Protein AF-A0A846CGI7-F1 (afdb_monomer_lite)

Structure (mmCIF, N/CA/C/O backbone):
data_AF-A0A846CGI7-F1
#
_entry.id   AF-A0A846CGI7-F1
#
loop_
_atom_site.group_PDB
_atom_site.id
_atom_site.type_symbol
_atom_site.label_atom_id
_atom_site.label_alt_id
_atom_site.label_comp_id
_atom_site.label_asym_id
_atom_site.label_entity_id
_atom_site.label_seq_id
_atom_site.pdbx_PDB_ins_code
_atom_site.Cartn_x
_atom_site.Cartn_y
_atom_site.Cartn_z
_atom_site.occupancy
_atom_site.B_iso_or_equiv
_atom_site.auth_seq_id
_atom_site.auth_comp_id
_atom_site.auth_asym_id
_atom_site.auth_atom_id
_atom_site.pdbx_PDB_model_num
ATOM 1 N N . MET A 1 1 ? -23.932 1.776 20.266 1.00 47.91 1 MET A N 1
ATOM 2 C CA . MET A 1 1 ? -24.514 2.758 21.213 1.00 47.91 1 MET A CA 1
ATOM 3 C C . MET A 1 1 ? -25.137 3.902 20.416 1.00 47.91 1 MET A C 1
ATOM 5 O O . MET A 1 1 ? -24.804 4.042 19.246 1.00 47.91 1 MET A O 1
ATOM 9 N N . ARG A 1 2 ? -26.108 4.651 20.961 1.00 43.62 2 ARG A N 1
ATOM 10 C CA . ARG A 1 2 ? -26.683 5.813 20.252 1.00 43.62 2 ARG A CA 1
ATOM 11 C C . ARG A 1 2 ? -25.705 6.981 20.384 1.00 43.62 2 ARG A C 1
ATOM 13 O O . ARG A 1 2 ? -25.494 7.429 21.504 1.00 43.62 2 ARG A O 1
ATOM 20 N N . LYS A 1 3 ? -25.144 7.454 19.267 1.00 58.81 3 LYS A N 1
ATOM 21 C CA . LYS A 1 3 ? -24.377 8.706 19.230 1.00 58.81 3 LYS A CA 1
ATOM 22 C C . LYS A 1 3 ? -25.275 9.855 19.686 1.00 58.81 3 LYS A C 1
ATOM 24 O O . LYS A 1 3 ? -26.435 9.932 19.273 1.00 58.81 3 LYS A O 1
ATOM 29 N N . THR A 1 4 ? -24.753 10.724 20.542 1.00 65.06 4 THR A N 1
ATOM 30 C CA . THR A 1 4 ? -25.471 11.924 20.982 1.00 65.06 4 THR A CA 1
ATOM 31 C C . THR A 1 4 ? -25.253 13.012 19.938 1.00 65.06 4 THR A C 1
ATOM 33 O O . THR A 1 4 ? -24.119 13.398 19.680 1.00 65.06 4 THR A O 1
ATOM 36 N N . ILE A 1 5 ? -26.323 13.487 19.305 1.00 69.56 5 ILE A N 1
ATOM 37 C CA . ILE A 1 5 ? -26.241 14.494 18.242 1.00 69.56 5 ILE A CA 1
ATOM 38 C C . ILE A 1 5 ? -26.866 15.793 18.752 1.00 69.56 5 ILE A C 1
ATOM 40 O O . ILE A 1 5 ? -28.020 15.812 19.180 1.00 69.56 5 ILE A O 1
ATOM 44 N N . PHE A 1 6 ? -26.093 16.870 18.696 1.00 71.06 6 PHE A N 1
ATOM 45 C CA . PHE A 1 6 ? -26.473 18.230 19.051 1.00 71.06 6 PHE A CA 1
ATOM 46 C C . PHE A 1 6 ? -26.525 19.090 17.782 1.00 71.06 6 PHE A C 1
ATOM 48 O O . PHE A 1 6 ? -25.645 19.911 17.541 1.00 71.06 6 PHE A O 1
ATOM 55 N N . GLU A 1 7 ? -27.562 18.895 16.968 1.00 75.62 7 GLU A N 1
ATOM 56 C CA . GLU A 1 7 ? -27.827 19.719 15.782 1.00 75.62 7 GLU A CA 1
ATOM 57 C C . GLU A 1 7 ? -28.455 21.062 16.184 1.00 75.62 7 GLU A C 1
ATOM 59 O O . GLU A 1 7 ? -29.535 21.099 16.778 1.00 75.62 7 GLU A O 1
ATOM 64 N N . ASN A 1 8 ? -27.789 22.174 15.860 1.00 76.69 8 ASN A N 1
ATOM 65 C CA . ASN A 1 8 ? -28.224 23.552 16.142 1.00 76.69 8 ASN A CA 1
ATOM 66 C C . ASN A 1 8 ? -28.584 23.812 17.620 1.00 76.69 8 ASN A C 1
ATOM 68 O O . ASN A 1 8 ? -29.392 24.689 17.941 1.00 76.69 8 ASN A O 1
ATOM 72 N N . ALA A 1 9 ? -28.004 23.036 18.538 1.00 78.81 9 ALA A N 1
ATOM 73 C CA . ALA A 1 9 ? -28.293 23.141 19.960 1.00 78.81 9 ALA A CA 1
ATOM 74 C C . ALA A 1 9 ? -27.646 24.396 20.565 1.00 78.81 9 ALA A C 1
ATOM 76 O O . ALA A 1 9 ? -26.484 24.705 20.308 1.00 78.81 9 ALA A O 1
ATOM 77 N N . ASN A 1 10 ? -28.377 25.105 21.426 1.00 84.25 10 ASN A N 1
ATOM 78 C CA . ASN A 1 10 ? -27.810 26.196 22.212 1.00 84.25 10 ASN A CA 1
ATOM 79 C C . ASN A 1 10 ? -27.316 25.665 23.562 1.00 84.25 10 ASN A C 1
ATOM 81 O O . ASN A 1 10 ? -28.121 25.407 24.456 1.00 84.25 10 ASN A O 1
ATOM 85 N N . LEU A 1 11 ? -26.000 25.525 23.704 1.00 83.69 11 LEU A N 1
ATOM 86 C CA . LEU A 1 11 ? -25.331 25.020 24.904 1.00 83.69 11 LEU A CA 1
ATOM 87 C C . LEU A 1 11 ? -24.772 26.148 25.780 1.00 83.69 11 LEU A C 1
ATOM 89 O O . LEU A 1 11 ? -23.965 25.897 26.664 1.00 83.69 11 LEU A O 1
ATOM 93 N N . THR A 1 12 ? -25.215 27.390 25.579 1.00 84.94 12 THR A N 1
ATOM 94 C CA . THR A 1 12 ? -24.729 28.543 26.348 1.00 84.94 12 THR A CA 1
ATOM 95 C C . THR A 1 12 ? -24.870 28.317 27.863 1.00 84.94 12 THR A C 1
ATOM 97 O O . THR A 1 12 ? -25.976 28.081 28.352 1.00 84.94 12 THR A O 1
ATOM 100 N N . ASN A 1 13 ? -23.770 28.439 28.616 1.00 85.88 13 ASN A N 1
ATOM 101 C CA . ASN A 1 13 ? -23.656 28.129 30.055 1.00 85.88 13 ASN A CA 1
ATOM 102 C C . ASN A 1 13 ? -23.915 26.661 30.450 1.00 85.88 13 ASN A C 1
ATOM 104 O O . ASN A 1 13 ? -24.134 26.379 31.632 1.00 85.88 13 ASN A O 1
ATOM 108 N N . ALA A 1 14 ? -23.924 25.721 29.503 1.00 84.00 14 ALA A N 1
ATOM 109 C CA . ALA A 1 14 ? -24.075 24.309 29.830 1.00 84.00 14 ALA A CA 1
ATOM 110 C C . ALA A 1 14 ? -22.809 23.764 30.510 1.00 84.00 14 ALA A C 1
ATOM 112 O O . ALA A 1 14 ? -21.696 24.243 30.285 1.00 84.00 14 ALA A O 1
ATOM 113 N N . ASN A 1 15 ? -22.993 22.736 31.340 1.00 84.06 15 ASN A N 1
ATOM 114 C CA . ASN A 1 15 ? -21.900 21.969 31.918 1.00 84.06 15 ASN A CA 1
ATOM 115 C C . ASN A 1 15 ? -21.932 20.536 31.376 1.00 84.06 15 ASN A C 1
ATOM 117 O O . ASN A 1 15 ? -22.867 19.787 31.656 1.00 84.06 15 ASN A O 1
ATOM 121 N N . LEU A 1 16 ? -20.912 20.179 30.601 1.00 77.94 16 LEU A N 1
ATOM 122 C CA . LEU A 1 16 ? -20.743 18.885 29.948 1.00 77.94 16 LEU A CA 1
ATOM 123 C C . LEU A 1 16 ? -19.685 18.011 30.639 1.00 77.94 16 LEU A C 1
ATOM 125 O O . LEU A 1 16 ? -19.270 17.017 30.056 1.00 77.94 16 LEU A O 1
ATOM 129 N N . THR A 1 17 ? -19.253 18.330 31.867 1.00 76.94 17 THR A N 1
ATOM 130 C CA . THR A 1 17 ? -18.216 17.546 32.574 1.00 76.94 17 THR A CA 1
ATOM 131 C C . THR A 1 17 ? -18.569 16.078 32.776 1.00 76.94 17 THR A C 1
ATOM 133 O O . THR A 1 17 ? -17.672 15.245 32.823 1.00 76.94 17 THR A O 1
ATOM 136 N N . ASP A 1 18 ? -19.862 15.768 32.878 1.00 72.06 18 ASP A N 1
ATOM 137 C CA . ASP A 1 18 ? -20.370 14.400 33.035 1.00 72.06 18 ASP A CA 1
ATOM 138 C C . ASP A 1 18 ? -20.971 13.849 31.729 1.00 72.06 18 ASP A C 1
ATOM 140 O O . ASP A 1 18 ? -21.553 12.762 31.707 1.00 72.06 18 ASP A O 1
ATOM 144 N N . ALA A 1 19 ? -20.878 14.606 30.631 1.00 68.31 19 ALA A N 1
ATOM 145 C CA . ALA A 1 19 ? -21.354 14.159 29.334 1.00 68.31 19 ALA A CA 1
ATOM 146 C C . ALA A 1 19 ? -20.310 13.237 28.697 1.00 68.31 19 ALA A C 1
ATOM 148 O O . ALA A 1 19 ? -19.146 13.606 28.552 1.00 68.31 19 ALA A O 1
ATOM 149 N N . ASN A 1 20 ? -20.746 12.064 28.232 1.00 64.62 20 ASN A N 1
ATOM 150 C CA . ASN A 1 20 ? -19.950 11.272 27.302 1.00 64.62 20 ASN A CA 1
ATOM 151 C C . ASN A 1 20 ? -19.968 11.968 25.930 1.00 64.62 20 ASN A C 1
ATOM 153 O O . ASN A 1 20 ? -20.842 11.701 25.101 1.00 64.62 20 ASN A O 1
ATOM 157 N N . ALA A 1 21 ? -19.061 12.927 25.739 1.00 60.16 21 ALA A N 1
ATOM 158 C CA . ALA A 1 21 ? -18.953 13.688 24.499 1.00 60.16 21 ALA A CA 1
ATOM 159 C C . ALA A 1 21 ? -17.889 13.144 23.535 1.00 60.16 21 ALA A C 1
ATOM 161 O O . ALA A 1 21 ? -17.711 13.731 22.472 1.00 60.16 21 ALA A O 1
ATOM 162 N N . GLU A 1 22 ? -17.219 12.034 23.870 1.00 56.72 22 GLU A N 1
ATOM 163 C CA . GLU A 1 22 ? -16.203 11.408 23.007 1.00 56.72 22 GLU A CA 1
ATOM 164 C C . GLU A 1 22 ? -16.779 10.992 21.642 1.00 56.72 22 GLU A C 1
ATOM 166 O O . GLU A 1 22 ? -16.071 11.004 20.640 1.00 56.72 22 GLU A O 1
ATOM 171 N N . GLU A 1 23 ? -18.087 10.709 21.577 1.00 58.84 23 GLU A N 1
ATOM 172 C CA . GLU A 1 23 ? -18.812 10.392 20.336 1.00 58.84 23 GLU A CA 1
ATOM 173 C C . GLU A 1 23 ? -19.923 11.400 19.988 1.00 58.84 23 GLU A C 1
ATOM 175 O O . GLU A 1 23 ? -20.810 11.105 19.175 1.00 58.84 23 GLU A O 1
ATOM 180 N N . ALA A 1 24 ? -19.940 12.572 20.630 1.00 66.94 24 ALA A N 1
ATOM 181 C CA . ALA A 1 24 ? -20.986 13.556 20.387 1.00 66.94 24 ALA A CA 1
ATOM 182 C C . ALA A 1 24 ? -20.719 14.359 19.105 1.00 66.94 24 ALA A C 1
ATOM 184 O O . ALA A 1 24 ? -19.618 14.857 18.880 1.00 66.94 24 ALA A O 1
ATOM 185 N N . ILE A 1 25 ? -21.746 14.510 18.267 1.00 65.88 25 ILE A N 1
ATOM 186 C CA . ILE A 1 25 ? -21.688 15.331 17.049 1.00 65.88 25 ILE A CA 1
ATOM 187 C C . ILE A 1 25 ? -22.326 16.684 17.358 1.00 65.88 25 ILE A C 1
ATOM 189 O O . ILE A 1 25 ? -23.483 16.730 17.769 1.00 65.88 25 ILE A O 1
ATOM 193 N N . PHE A 1 26 ? -21.595 17.777 17.141 1.00 71.75 26 PHE A N 1
ATOM 194 C CA . PHE A 1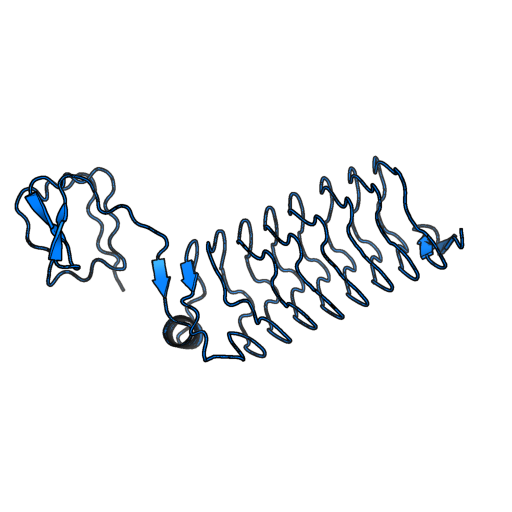 26 ? -22.029 19.142 17.463 1.00 71.75 26 PHE A CA 1
ATOM 195 C C . PHE A 1 26 ? -22.182 20.014 16.207 1.00 71.75 26 PHE A C 1
ATOM 197 O O . PHE A 1 26 ? -21.492 21.021 16.047 1.00 71.75 26 PHE A O 1
ATOM 204 N N . ASP A 1 27 ? -23.073 19.621 15.297 1.00 67.94 27 ASP A N 1
ATOM 205 C CA . ASP A 1 27 ? -23.316 20.368 14.058 1.00 67.94 27 ASP A CA 1
ATOM 206 C C . ASP A 1 27 ? -24.120 21.654 14.326 1.00 67.94 27 ASP A C 1
ATOM 208 O O . ASP A 1 27 ? -25.245 21.611 14.823 1.00 67.94 27 ASP A O 1
ATOM 212 N N . GLY A 1 28 ? -23.539 22.822 14.043 1.00 63.88 28 GLY A N 1
ATOM 213 C CA . GLY A 1 28 ? -24.194 24.125 14.233 1.00 63.88 28 GLY A CA 1
ATOM 214 C C . GLY A 1 28 ? -24.497 24.520 15.689 1.00 63.88 28 GLY A C 1
ATOM 215 O O . GLY A 1 28 ? -25.237 25.477 15.918 1.00 63.88 28 GLY A O 1
ATOM 216 N N . ALA A 1 29 ? -23.966 23.804 16.685 1.00 78.50 29 ALA A N 1
ATOM 217 C CA . ALA A 1 29 ? -24.212 24.101 18.097 1.00 78.50 29 ALA A CA 1
ATOM 218 C C . ALA A 1 29 ? -23.477 25.372 18.584 1.00 78.50 29 ALA A C 1
ATOM 220 O O . ALA A 1 29 ? -22.389 25.710 18.116 1.00 78.50 29 ALA A O 1
ATOM 221 N N . ILE A 1 30 ? -24.072 26.080 19.552 1.00 78.69 30 ILE A N 1
ATOM 222 C CA . ILE A 1 30 ? -23.560 27.339 20.130 1.00 78.69 30 ILE A CA 1
ATOM 223 C C . ILE A 1 30 ? -22.986 27.074 21.525 1.00 78.69 30 ILE A C 1
ATOM 225 O O . ILE A 1 30 ? -23.691 26.534 22.373 1.00 78.69 30 ILE A O 1
ATOM 229 N N . PHE A 1 31 ? -21.754 27.526 21.787 1.00 73.81 31 PHE A N 1
ATOM 230 C CA . PHE A 1 31 ? -20.970 27.130 22.968 1.00 73.81 31 PHE A CA 1
ATOM 231 C C . PHE A 1 31 ? -20.646 28.247 23.965 1.00 73.81 31 PHE A C 1
ATOM 233 O O . PHE A 1 31 ? -19.796 28.048 24.820 1.00 73.81 31 PHE A O 1
ATOM 240 N N . ASN A 1 32 ? -21.301 29.405 23.935 1.00 79.75 32 ASN A N 1
ATOM 241 C CA . ASN A 1 32 ? -20.913 30.537 24.791 1.00 79.75 32 ASN A CA 1
ATOM 242 C C . ASN A 1 32 ? -20.844 30.172 26.291 1.00 79.75 32 ASN A C 1
ATOM 244 O O . ASN A 1 32 ? -21.857 29.821 26.896 1.00 79.75 32 ASN A O 1
ATOM 248 N N . ASN A 1 33 ? -19.664 30.298 26.905 1.00 81.38 33 ASN A N 1
ATOM 249 C CA . ASN A 1 33 ? -19.417 29.988 28.316 1.00 81.38 33 ASN A CA 1
ATOM 250 C C . ASN A 1 33 ? -19.797 28.543 28.721 1.00 81.38 33 ASN A C 1
ATOM 252 O O . ASN A 1 33 ? -20.327 28.315 29.808 1.00 81.38 33 ASN A O 1
ATOM 256 N N . THR A 1 34 ? -19.569 27.570 27.834 1.00 83.50 34 THR A N 1
ATOM 257 C CA . THR A 1 34 ? -19.866 26.146 28.084 1.00 83.50 34 THR A CA 1
ATOM 258 C C . THR A 1 34 ? -18.673 25.459 28.733 1.00 83.50 34 THR A C 1
ATOM 260 O O . THR A 1 34 ? -17.559 25.579 28.227 1.00 83.50 34 THR A O 1
ATOM 263 N N . ILE A 1 35 ? -18.895 24.698 29.806 1.00 79.00 35 ILE A N 1
ATOM 264 C CA . ILE A 1 35 ? -17.865 23.835 30.399 1.00 79.00 35 ILE A CA 1
ATOM 265 C C . ILE A 1 35 ? -17.862 22.509 29.635 1.00 79.00 35 ILE A C 1
ATOM 267 O O . ILE A 1 35 ? -18.867 21.801 29.626 1.00 79.00 35 ILE A O 1
ATOM 271 N N . LEU A 1 36 ? -16.753 22.188 28.978 1.00 74.94 36 LEU A N 1
ATOM 272 C CA . LEU A 1 36 ? -16.562 20.972 28.187 1.00 74.94 36 LEU A CA 1
ATOM 273 C C . LEU A 1 36 ? -16.188 19.762 29.078 1.00 74.94 36 LEU A C 1
ATOM 275 O O . LEU A 1 36 ? -15.862 19.950 30.254 1.00 74.94 36 LEU A O 1
ATOM 279 N N . PRO A 1 37 ? -16.223 18.514 28.561 1.00 73.31 37 PRO A N 1
ATOM 280 C CA . PRO A 1 37 ? -15.857 17.317 29.336 1.00 73.31 37 PRO A CA 1
ATOM 281 C C . PRO A 1 37 ? -14.438 17.350 29.916 1.00 73.31 37 PRO A C 1
ATOM 283 O O . PRO A 1 37 ? -14.202 16.870 31.022 1.00 73.31 37 PRO A O 1
ATOM 286 N N . ASP A 1 38 ? -13.505 17.995 29.214 1.00 66.69 38 ASP A N 1
ATOM 287 C CA . ASP A 1 38 ? -12.130 18.237 29.671 1.00 66.69 38 ASP A CA 1
ATOM 288 C C . ASP A 1 38 ? -12.016 19.376 30.711 1.00 66.69 38 ASP A C 1
ATOM 290 O O . ASP A 1 38 ? -10.916 19.734 31.132 1.00 66.69 38 ASP A O 1
ATOM 294 N N . ARG A 1 39 ? -13.156 19.932 31.153 1.00 71.81 39 ARG A N 1
ATOM 295 C CA . ARG A 1 39 ? -13.310 21.056 32.094 1.00 71.81 39 ARG A CA 1
ATOM 296 C C . ARG A 1 39 ? -12.838 22.409 31.564 1.00 71.81 39 ARG A C 1
ATOM 298 O O . ARG A 1 39 ? -12.808 23.375 32.332 1.00 71.81 39 ARG A O 1
ATOM 305 N N . SER A 1 40 ? -12.498 22.514 30.282 1.00 69.94 40 SER A N 1
ATOM 306 C CA . SER A 1 40 ? -12.225 23.804 29.653 1.00 69.94 40 SER A CA 1
ATOM 307 C C . SER A 1 40 ? -13.522 24.595 29.441 1.00 69.94 40 SER A C 1
ATOM 309 O O . SER A 1 40 ? -14.608 24.026 29.327 1.00 69.94 40 SER A O 1
ATOM 311 N N . ILE A 1 41 ? -13.423 25.928 29.422 1.00 71.94 41 ILE A N 1
ATOM 312 C CA . ILE A 1 41 ? -14.547 26.804 29.067 1.00 71.94 41 ILE A CA 1
ATOM 313 C C . ILE A 1 41 ? -14.396 27.173 27.593 1.00 71.94 41 ILE A C 1
ATOM 315 O O . ILE A 1 41 ? -13.487 27.923 27.229 1.00 71.94 41 ILE A O 1
ATOM 319 N N . GLY A 1 42 ? -15.279 26.645 26.750 1.00 63.41 42 GLY A N 1
ATOM 320 C CA . GLY A 1 42 ? -15.356 26.994 25.334 1.00 63.41 42 GLY A CA 1
ATOM 321 C C . GLY A 1 42 ? -16.269 28.201 25.108 1.00 63.41 42 GLY A C 1
ATOM 322 O O . GLY A 1 42 ? -17.284 28.340 25.781 1.00 63.41 42 GLY A O 1
ATOM 323 N N . ASN A 1 43 ? -15.913 29.075 24.161 1.00 60.31 43 ASN A N 1
ATOM 324 C CA . ASN A 1 43 ? -16.838 30.025 23.509 1.00 60.31 43 ASN A CA 1
ATOM 325 C C . ASN A 1 43 ? -17.043 29.688 22.020 1.00 60.31 43 ASN A C 1
ATOM 327 O O . ASN A 1 43 ? -17.788 30.359 21.313 1.00 60.31 43 ASN A O 1
ATOM 331 N N . GLU A 1 44 ? -16.380 28.636 21.555 1.00 55.53 44 GLU A N 1
ATOM 332 C CA . GLU A 1 44 ? -16.482 28.052 20.226 1.00 55.53 44 GLU A CA 1
ATOM 333 C C . GLU A 1 44 ? -16.753 26.556 20.419 1.00 55.53 44 GLU A C 1
ATOM 335 O O . GLU A 1 44 ? -16.508 26.024 21.509 1.00 55.53 44 GLU A O 1
ATOM 340 N N . ALA A 1 45 ? -17.269 25.880 19.388 1.00 51.94 45 ALA A N 1
ATOM 341 C CA . ALA A 1 45 ? -17.336 24.422 19.410 1.00 51.94 45 ALA A CA 1
ATOM 342 C C . ALA A 1 45 ? -15.954 23.859 19.770 1.00 51.94 45 ALA A C 1
ATOM 344 O O . ALA A 1 45 ? -14.960 24.415 19.285 1.00 51.94 45 ALA A O 1
ATOM 345 N N . PRO A 1 46 ? -15.856 22.805 20.613 1.00 53.53 46 PRO A N 1
ATOM 346 C CA . PRO A 1 46 ? -14.588 22.125 20.801 1.00 53.53 46 PRO A CA 1
ATOM 347 C C . PRO A 1 46 ? -14.018 21.873 19.413 1.00 53.53 46 PRO A C 1
ATOM 349 O O . PRO A 1 46 ? -14.701 21.302 18.561 1.00 53.53 46 PRO A O 1
ATOM 352 N N . LYS A 1 47 ? -12.799 22.362 19.151 1.00 46.50 47 LYS A N 1
ATOM 353 C CA . LYS A 1 47 ? -12.068 21.922 17.969 1.00 46.50 47 LYS A CA 1
ATOM 354 C C . LYS A 1 47 ? -11.918 20.428 18.178 1.00 46.50 47 LYS A C 1
ATOM 356 O O . LYS A 1 47 ? -11.096 20.021 18.994 1.00 46.50 47 LYS A O 1
ATOM 361 N N . CYS A 1 48 ? -12.766 19.636 17.531 1.00 45.88 48 CYS A N 1
ATOM 362 C CA . CYS A 1 48 ? -12.574 18.206 17.427 1.00 45.88 48 CYS A CA 1
ATOM 363 C C . CYS A 1 48 ? -11.254 18.043 16.677 1.00 45.88 48 CYS A C 1
ATOM 365 O O . CYS A 1 48 ? -11.224 18.015 15.451 1.00 45.88 48 CYS A O 1
ATOM 367 N N . GLY A 1 49 ? -10.148 18.042 17.422 1.00 49.09 49 GLY A N 1
ATOM 368 C CA . GLY A 1 49 ? -8.938 17.383 16.976 1.00 49.09 49 GLY A CA 1
ATOM 369 C C . GLY A 1 49 ? -9.268 15.918 16.687 1.00 49.09 49 GLY A C 1
ATOM 370 O O . GLY A 1 49 ? -10.362 15.453 17.038 1.00 49.09 49 GLY A O 1
ATOM 371 N N . PRO A 1 50 ? -8.351 15.188 16.048 1.00 55.97 50 PRO A N 1
ATOM 372 C CA . PRO A 1 50 ? -8.581 13.785 15.741 1.00 55.97 50 PRO A CA 1
ATOM 373 C C . PRO A 1 50 ? -9.037 13.032 16.990 1.00 55.97 50 PRO A C 1
ATOM 375 O O . PRO A 1 50 ? -8.577 13.317 18.103 1.00 55.97 50 PRO A O 1
ATOM 378 N N . VAL A 1 51 ? -9.947 12.073 16.811 1.00 73.50 51 VAL A N 1
ATOM 379 C CA . VAL A 1 51 ? -10.395 11.213 17.910 1.00 73.50 51 VAL A CA 1
ATOM 380 C C . VAL A 1 51 ? -9.180 10.420 18.381 1.00 73.50 51 VAL A C 1
ATOM 382 O O . VAL A 1 51 ? -8.690 9.539 17.674 1.00 73.50 51 VAL A O 1
ATOM 385 N N . ARG A 1 52 ? -8.660 10.775 19.557 1.00 83.19 52 ARG A N 1
ATOM 386 C CA . ARG A 1 52 ? -7.509 10.103 20.157 1.00 83.19 52 ARG A CA 1
ATOM 387 C C . ARG A 1 52 ? -7.967 8.809 20.807 1.00 83.19 52 ARG A C 1
ATOM 389 O O . ARG A 1 52 ? -8.839 8.841 21.670 1.00 83.19 52 ARG A O 1
ATOM 396 N N . ILE A 1 53 ? -7.375 7.692 20.405 1.00 84.94 53 ILE A N 1
ATOM 397 C CA . ILE A 1 53 ? -7.615 6.378 21.010 1.00 84.94 53 ILE A CA 1
ATOM 398 C C . ILE A 1 53 ? -6.279 5.713 21.301 1.00 84.94 53 ILE A C 1
ATOM 400 O O . ILE A 1 53 ? -5.335 5.863 20.530 1.00 84.94 53 ILE A O 1
ATOM 404 N N . THR A 1 54 ? -6.182 4.968 22.398 1.00 88.19 54 THR A N 1
ATOM 405 C CA . THR A 1 54 ? -4.990 4.150 22.638 1.00 88.19 54 THR A CA 1
ATOM 406 C C . THR A 1 54 ? -5.018 2.913 21.748 1.00 88.19 54 THR A C 1
ATOM 408 O O . THR A 1 54 ? -6.074 2.490 21.259 1.00 88.19 54 THR A O 1
ATOM 411 N N . LYS A 1 55 ? -3.855 2.287 21.576 1.00 89.56 55 LYS A N 1
ATOM 412 C CA . LYS A 1 55 ? -3.737 0.963 20.963 1.00 89.56 55 LYS A CA 1
ATOM 413 C C . LYS A 1 55 ? -4.686 -0.051 21.610 1.00 89.56 55 LYS A C 1
ATOM 415 O O . LYS A 1 55 ? -5.394 -0.761 20.899 1.00 89.56 55 LYS A O 1
ATOM 420 N N . GLU A 1 56 ? -4.731 -0.120 22.940 1.00 89.88 56 GLU A N 1
ATOM 421 C CA . GLU A 1 56 ? -5.566 -1.080 23.678 1.00 89.88 56 GLU A CA 1
ATOM 422 C C . GLU A 1 56 ? -7.046 -0.864 23.378 1.00 89.88 56 GLU A C 1
ATOM 424 O O . GLU A 1 56 ? -7.784 -1.831 23.192 1.00 89.88 56 GLU A O 1
ATOM 429 N N . GLU A 1 57 ? -7.474 0.396 23.293 1.00 89.88 57 GLU A N 1
ATOM 430 C CA . GLU A 1 57 ? -8.859 0.734 22.994 1.00 89.88 57 GLU A CA 1
ATOM 431 C C . GLU A 1 57 ? -9.236 0.378 21.554 1.00 89.88 57 GLU A C 1
ATOM 433 O O . GLU A 1 57 ? -10.292 -0.220 21.327 1.00 89.88 57 GLU A O 1
ATOM 438 N N . LEU A 1 58 ? -8.356 0.662 20.585 1.00 92.19 58 LEU A N 1
ATOM 439 C CA . LEU A 1 58 ? -8.539 0.227 19.199 1.00 92.19 58 LEU A CA 1
ATOM 440 C C . LEU A 1 58 ? -8.688 -1.294 19.121 1.00 92.19 58 LEU A C 1
ATOM 442 O O . LEU A 1 58 ? -9.634 -1.793 18.513 1.00 92.19 58 LEU A O 1
ATOM 446 N N . LEU A 1 59 ? -7.782 -2.035 19.761 1.00 93.62 59 LEU A N 1
ATOM 447 C CA . LEU A 1 59 ? -7.779 -3.497 19.728 1.00 93.62 59 LEU A CA 1
ATOM 448 C C . LEU A 1 59 ? -9.007 -4.087 20.426 1.00 93.62 59 LEU A C 1
ATOM 450 O O . LEU A 1 59 ? -9.586 -5.053 19.926 1.00 93.62 59 LEU A O 1
ATOM 454 N N . ARG A 1 60 ? -9.447 -3.493 21.541 1.00 94.81 60 ARG A N 1
ATOM 455 C CA . ARG A 1 60 ? -10.666 -3.895 22.255 1.00 94.81 60 ARG A CA 1
ATOM 456 C C . ARG A 1 60 ? -11.906 -3.696 21.384 1.00 94.81 60 ARG A C 1
ATOM 458 O O . ARG A 1 60 ? -12.657 -4.648 21.179 1.00 94.81 60 ARG A O 1
ATOM 465 N N . ARG A 1 61 ? -12.098 -2.498 20.822 1.00 91.31 61 ARG A N 1
ATOM 466 C CA . ARG A 1 61 ? -13.224 -2.183 19.922 1.00 91.31 61 ARG A CA 1
ATOM 467 C C . ARG A 1 61 ? -13.200 -3.056 18.666 1.00 91.31 61 ARG A C 1
ATOM 469 O O . ARG A 1 61 ? -14.231 -3.589 18.255 1.00 91.31 61 ARG A O 1
ATOM 476 N N . TYR A 1 62 ? -12.016 -3.287 18.098 1.00 94.31 62 TYR A N 1
ATOM 477 C CA . TYR A 1 62 ? -11.842 -4.181 16.956 1.00 94.31 62 TYR A CA 1
ATOM 478 C C . TYR A 1 62 ? -12.231 -5.630 17.290 1.00 94.31 62 TYR A C 1
ATOM 480 O O . TYR A 1 62 ? -12.941 -6.280 16.512 1.00 94.31 62 TYR A O 1
ATOM 488 N N . ALA A 1 63 ? -11.833 -6.134 18.462 1.00 95.69 63 ALA A N 1
ATOM 489 C CA . ALA A 1 63 ? -12.224 -7.458 18.951 1.00 95.69 63 ALA A CA 1
ATOM 490 C C . ALA A 1 63 ? -13.740 -7.573 19.204 1.00 95.69 63 ALA A C 1
ATOM 492 O O . ALA A 1 63 ? -14.314 -8.646 19.018 1.00 95.69 63 ALA A O 1
ATOM 493 N N . GLU A 1 64 ? -14.401 -6.467 19.551 1.00 96.44 64 GLU A N 1
ATOM 494 C CA . GLU A 1 64 ? -15.863 -6.363 19.684 1.00 96.44 64 GLU A CA 1
ATOM 495 C C . GLU A 1 64 ? -16.601 -6.286 18.335 1.00 96.44 64 GLU A C 1
ATOM 497 O O . GLU A 1 64 ? -17.832 -6.292 18.292 1.00 96.44 64 GLU A O 1
ATOM 502 N N . GLY A 1 65 ? -15.864 -6.276 17.221 1.00 90.50 65 GLY A N 1
ATOM 503 C CA . GLY A 1 65 ? -16.411 -6.279 15.866 1.00 90.50 65 GLY A CA 1
ATOM 504 C C . GLY A 1 65 ? -16.511 -4.896 15.230 1.00 90.50 65 GLY A C 1
ATOM 505 O O . GLY A 1 65 ? -16.946 -4.792 14.083 1.00 90.50 65 GLY A O 1
ATOM 506 N N . GLU A 1 66 ? -16.087 -3.838 15.920 1.00 92.94 66 GLU A N 1
ATOM 507 C CA . GLU A 1 66 ? -15.986 -2.522 15.304 1.00 92.94 66 GLU A CA 1
ATOM 508 C C . GLU A 1 66 ? -14.879 -2.517 14.247 1.00 92.94 66 GLU A C 1
ATOM 510 O O . GLU A 1 66 ? -13.822 -3.130 14.399 1.00 92.94 66 GLU A O 1
ATOM 515 N N . ARG A 1 67 ? -15.141 -1.868 13.119 1.00 94.12 67 ARG A N 1
ATOM 516 C CA . ARG A 1 67 ? -14.167 -1.714 12.033 1.00 94.12 67 ARG A CA 1
ATOM 517 C C . ARG A 1 67 ? -13.976 -0.261 11.640 1.00 94.12 67 ARG A C 1
ATOM 519 O O . ARG A 1 67 ? -13.070 0.011 10.871 1.00 94.12 67 ARG A O 1
ATOM 526 N N . ASP A 1 68 ? -14.808 0.650 12.132 1.00 90.00 68 ASP A N 1
ATOM 527 C CA . ASP A 1 68 ? -14.884 2.020 11.641 1.00 90.00 68 ASP A CA 1
ATOM 528 C C . ASP A 1 68 ? -14.149 2.996 12.565 1.00 90.00 68 ASP A C 1
ATOM 530 O O . ASP A 1 68 ? -14.686 3.423 13.582 1.00 90.00 68 ASP A O 1
ATOM 534 N N . PHE A 1 69 ? -12.915 3.342 12.200 1.00 91.38 69 PHE A N 1
ATOM 535 C CA . PHE A 1 69 ? -12.019 4.234 12.941 1.00 91.38 69 PHE A CA 1
ATOM 536 C C . PHE A 1 69 ? -11.475 5.366 12.040 1.00 91.38 69 PHE A C 1
ATOM 538 O O . PHE A 1 69 ? -10.260 5.540 11.924 1.00 91.38 69 PHE A O 1
ATOM 545 N N . PRO A 1 70 ? -12.332 6.142 11.351 1.00 87.31 70 PRO A N 1
ATOM 546 C CA . PRO A 1 70 ? -11.865 7.202 10.469 1.00 87.31 70 PRO A CA 1
ATOM 547 C C . PRO A 1 70 ? -11.317 8.387 11.275 1.00 87.31 70 PRO A C 1
ATOM 549 O O . PRO A 1 70 ? -11.872 8.748 12.313 1.00 87.31 70 PRO A O 1
ATOM 552 N N . GLY A 1 71 ? -10.261 9.031 10.778 1.00 85.12 71 GLY A N 1
ATOM 553 C CA . GLY A 1 71 ? -9.733 10.267 11.370 1.00 85.12 71 GLY A CA 1
ATOM 554 C C . GLY A 1 71 ? -9.127 10.101 12.763 1.00 85.12 71 GLY A C 1
ATOM 555 O O . GLY A 1 71 ? -8.960 11.087 13.479 1.00 85.12 71 GLY A O 1
ATOM 556 N N . VAL A 1 72 ? -8.852 8.866 13.188 1.00 85.44 72 VAL A N 1
ATOM 557 C CA . VAL A 1 72 ? -8.297 8.619 14.519 1.00 85.44 72 VAL A CA 1
ATOM 558 C C . VAL A 1 72 ? -6.839 9.051 14.600 1.00 85.44 72 VAL A C 1
ATOM 560 O O . VAL A 1 72 ? -6.095 9.026 13.617 1.00 85.44 72 VAL A O 1
ATOM 563 N N . TYR A 1 73 ? -6.437 9.411 15.810 1.00 87.12 73 TYR A N 1
ATOM 564 C CA . TYR A 1 73 ? -5.047 9.538 16.215 1.00 87.12 73 TYR A CA 1
ATOM 565 C C . TYR A 1 73 ? -4.780 8.415 17.213 1.00 87.12 73 TYR A C 1
ATOM 567 O O . TYR A 1 73 ? -5.337 8.421 18.313 1.00 87.12 73 TYR A O 1
ATOM 575 N N . ILE A 1 74 ? -3.994 7.420 16.812 1.00 86.44 74 ILE A N 1
ATOM 576 C CA . ILE A 1 74 ? -3.683 6.282 17.677 1.00 86.44 74 ILE A CA 1
ATOM 577 C C . ILE A 1 74 ? -2.498 6.681 18.543 1.00 86.44 74 ILE A C 1
ATOM 579 O O . ILE A 1 74 ? -1.383 6.803 18.041 1.00 86.44 74 ILE A O 1
ATOM 583 N N . ASP A 1 75 ? -2.762 6.917 19.825 1.00 74.44 75 ASP A N 1
ATOM 584 C CA . ASP A 1 75 ? -1.738 7.332 20.776 1.00 74.44 75 ASP A CA 1
ATOM 585 C C . ASP A 1 75 ? -0.632 6.274 20.847 1.00 74.44 75 ASP A C 1
ATOM 587 O O . ASP A 1 75 ? -0.908 5.074 20.966 1.00 74.44 75 ASP A O 1
ATOM 591 N N . TYR A 1 76 ? 0.609 6.731 20.711 1.00 72.44 76 TYR A N 1
ATOM 592 C CA . TYR A 1 76 ? 1.794 5.888 20.715 1.00 72.44 76 TYR A CA 1
ATOM 593 C C . TYR A 1 76 ? 2.536 6.101 22.025 1.00 72.44 76 TYR A C 1
ATOM 595 O O . TYR A 1 76 ? 2.935 7.217 22.353 1.00 72.44 76 TYR A O 1
ATOM 603 N N . ASP A 1 77 ? 2.736 5.006 22.747 1.00 74.88 77 ASP A N 1
ATOM 604 C CA . ASP A 1 77 ? 3.639 4.977 23.884 1.00 74.88 77 ASP A CA 1
ATOM 605 C C . ASP A 1 77 ? 5.065 4.750 23.365 1.00 74.88 77 ASP A C 1
ATOM 607 O O . ASP A 1 77 ? 5.325 3.743 22.705 1.00 74.88 77 ASP A O 1
ATOM 611 N N . GLU A 1 78 ? 5.989 5.677 23.647 1.00 72.75 78 GLU A N 1
ATOM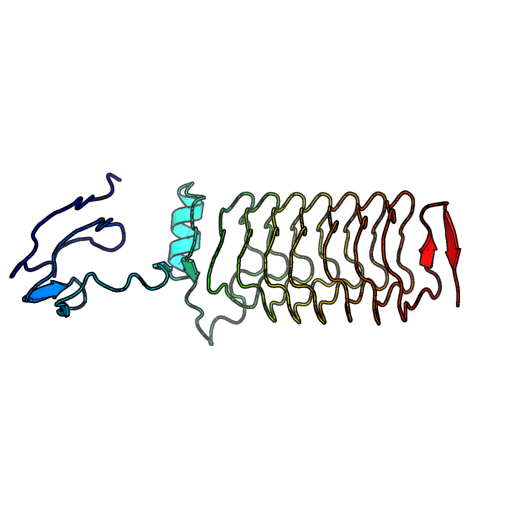 612 C CA . GLU A 1 78 ? 7.397 5.559 23.238 1.00 72.75 78 GLU A CA 1
ATOM 613 C C . GLU A 1 78 ? 8.063 4.280 23.762 1.00 72.75 78 GLU A C 1
ATOM 615 O O . GLU A 1 78 ? 9.001 3.787 23.126 1.00 72.75 78 GLU A O 1
ATOM 620 N N . ASP A 1 79 ? 7.542 3.716 24.855 1.00 79.12 79 ASP A N 1
ATOM 621 C CA . ASP A 1 79 ? 8.013 2.464 25.442 1.00 79.12 79 ASP A CA 1
ATOM 622 C C . ASP A 1 79 ? 7.407 1.208 24.766 1.00 79.12 79 ASP A C 1
ATOM 624 O O . ASP A 1 79 ? 7.940 0.103 24.927 1.00 79.12 79 ASP A O 1
ATOM 628 N N . ASP A 1 80 ? 6.337 1.338 23.966 1.00 79.00 80 ASP A N 1
ATOM 629 C CA . ASP A 1 80 ? 5.732 0.235 23.201 1.00 79.00 80 ASP A CA 1
ATOM 630 C C . ASP A 1 80 ? 6.427 0.040 21.849 1.00 79.00 80 ASP A C 1
ATOM 632 O O . ASP A 1 80 ? 5.927 0.386 20.775 1.00 79.00 80 ASP A O 1
ATOM 636 N N . ALA A 1 81 ? 7.589 -0.605 21.911 1.00 73.31 81 ALA A N 1
ATOM 637 C CA . ALA A 1 81 ? 8.424 -0.897 20.748 1.00 73.31 81 ALA A CA 1
ATOM 638 C C . ALA A 1 81 ? 7.751 -1.761 19.659 1.00 73.31 81 ALA A C 1
ATOM 640 O O . ALA A 1 81 ? 8.310 -1.897 18.573 1.00 73.31 81 ALA A O 1
ATOM 641 N N . LEU A 1 82 ? 6.601 -2.392 19.933 1.00 80.25 82 LEU A N 1
ATOM 642 C CA . LEU A 1 82 ? 5.913 -3.246 18.959 1.00 80.25 82 LEU A CA 1
ATOM 643 C C . LEU A 1 82 ? 4.750 -2.542 18.269 1.00 80.25 82 LEU A C 1
ATOM 645 O O . LEU A 1 82 ? 4.397 -2.934 17.155 1.00 80.25 82 LEU A O 1
ATOM 649 N N . GLY A 1 83 ? 4.155 -1.524 18.894 1.00 88.00 83 GLY A N 1
ATOM 650 C CA . GLY A 1 83 ? 3.019 -0.814 18.319 1.00 88.00 83 GLY A CA 1
ATOM 651 C C . GLY A 1 83 ? 1.919 -1.776 17.868 1.00 88.00 83 GLY A C 1
ATOM 652 O O . GLY A 1 83 ? 1.474 -2.638 18.628 1.00 88.00 83 GLY A O 1
ATOM 653 N N . LEU A 1 84 ? 1.507 -1.681 16.606 1.00 92.06 84 LEU A N 1
ATOM 654 C CA . LEU A 1 84 ? 0.491 -2.554 16.008 1.00 92.06 84 LEU A CA 1
ATOM 655 C C . LEU A 1 84 ? 1.077 -3.740 15.223 1.00 92.06 84 LEU A C 1
ATOM 657 O O . LEU A 1 84 ? 0.323 -4.463 14.573 1.00 92.06 84 LEU A O 1
ATOM 661 N N . SER A 1 85 ? 2.381 -3.994 15.338 1.00 95.06 85 SER A N 1
ATOM 662 C CA . SER A 1 85 ? 3.052 -5.083 14.626 1.00 95.06 85 SER A CA 1
ATOM 663 C C . SER A 1 85 ? 2.453 -6.452 14.960 1.00 95.06 85 SER A C 1
ATOM 665 O O . SER A 1 85 ? 2.209 -6.781 16.123 1.00 95.06 85 SER A O 1
ATOM 667 N N . GLY A 1 86 ? 2.230 -7.266 13.927 1.00 95.81 86 GLY A N 1
ATOM 668 C CA . GLY A 1 86 ? 1.719 -8.636 14.026 1.00 95.81 86 GLY A CA 1
ATOM 669 C C . GLY A 1 86 ? 0.227 -8.768 14.355 1.00 95.81 86 GLY A C 1
ATOM 670 O O . GLY A 1 86 ? -0.278 -9.890 14.443 1.00 95.81 86 GLY A O 1
ATOM 671 N N . TYR A 1 87 ? -0.505 -7.665 14.540 1.00 96.62 87 TYR A N 1
ATOM 672 C CA . TYR A 1 87 ? -1.946 -7.729 14.790 1.00 96.62 87 TYR A CA 1
ATOM 673 C C . TYR A 1 87 ? -2.736 -8.015 13.509 1.00 96.62 87 TYR A C 1
ATOM 675 O O . TYR A 1 87 ? -2.350 -7.630 12.407 1.00 96.62 87 TYR A O 1
ATOM 683 N N . ASN A 1 88 ? -3.894 -8.664 13.662 1.00 98.19 88 ASN A N 1
ATOM 684 C CA . ASN A 1 88 ? -4.880 -8.753 12.591 1.00 98.19 88 ASN A CA 1
ATOM 685 C C . ASN A 1 88 ? -5.864 -7.589 12.694 1.00 98.19 88 ASN A C 1
ATOM 687 O O . ASN A 1 88 ? -6.687 -7.549 13.606 1.00 98.19 88 ASN A O 1
ATOM 691 N N . LEU A 1 89 ? -5.770 -6.680 11.731 1.00 97.81 89 LEU A N 1
ATOM 692 C CA . LEU A 1 89 ? -6.639 -5.527 11.532 1.00 97.81 89 LEU A CA 1
ATOM 693 C C . LEU A 1 89 ? -7.279 -5.567 10.134 1.00 97.81 89 LEU A C 1
ATOM 695 O O . LEU A 1 89 ? -7.598 -4.534 9.546 1.00 97.81 89 LEU A O 1
ATOM 699 N N . SER A 1 90 ? -7.488 -6.765 9.583 1.00 98.69 90 SER A N 1
ATOM 700 C CA . SER A 1 90 ? -8.079 -6.941 8.256 1.00 98.69 90 SER A CA 1
ATOM 701 C C . SER A 1 90 ? -9.447 -6.255 8.166 1.00 98.69 90 SER A C 1
ATOM 703 O O . SER A 1 90 ? -10.269 -6.294 9.092 1.00 98.69 90 SER A O 1
ATOM 705 N N . GLY A 1 91 ? -9.682 -5.562 7.053 1.00 98.50 91 GLY A N 1
ATOM 706 C CA . GLY A 1 91 ? -10.907 -4.809 6.799 1.00 98.50 91 GLY A CA 1
ATOM 707 C C . GLY A 1 91 ? -11.144 -3.613 7.727 1.00 98.50 91 GLY A C 1
ATOM 708 O O . GLY A 1 91 ? -12.254 -3.080 7.724 1.00 98.50 91 GLY A O 1
ATOM 709 N N . ILE A 1 92 ? -10.164 -3.195 8.539 1.00 98.31 92 ILE A N 1
ATOM 710 C CA . ILE A 1 92 ? -10.301 -1.983 9.352 1.00 98.31 92 ILE A CA 1
ATOM 711 C C . ILE A 1 92 ? -10.430 -0.753 8.446 1.00 98.31 92 ILE A C 1
ATOM 713 O O . ILE A 1 92 ? -9.759 -0.636 7.422 1.00 98.31 92 ILE A O 1
ATOM 717 N N . ASN A 1 93 ? -11.282 0.187 8.826 1.00 96.75 93 ASN A N 1
ATOM 718 C CA . ASN A 1 93 ? -11.333 1.514 8.246 1.00 96.75 93 ASN A CA 1
ATOM 719 C C . ASN A 1 93 ? -10.552 2.479 9.137 1.00 96.75 93 ASN A C 1
ATOM 721 O O . ASN A 1 93 ? -11.032 2.871 10.191 1.00 96.75 93 ASN A O 1
ATOM 725 N N . LEU A 1 94 ? -9.369 2.865 8.673 1.00 96.38 94 LEU A N 1
ATOM 726 C CA . LEU A 1 94 ? -8.495 3.895 9.233 1.00 96.38 94 LEU A CA 1
ATOM 727 C C . LEU A 1 94 ? -8.363 5.074 8.251 1.00 96.38 94 LEU A C 1
ATOM 729 O O . LEU A 1 94 ? -7.325 5.728 8.173 1.00 96.38 94 LEU A O 1
ATOM 733 N N . SER A 1 95 ? -9.395 5.327 7.438 1.00 94.38 95 SER A N 1
ATOM 734 C CA . SER A 1 95 ? -9.354 6.417 6.462 1.00 94.38 95 SER A CA 1
ATOM 735 C C . SER A 1 95 ? -9.137 7.764 7.141 1.00 94.38 95 SER A C 1
ATOM 737 O O . SER A 1 95 ? -9.753 8.074 8.159 1.00 94.38 95 SER A O 1
ATOM 739 N N . ASN A 1 96 ? -8.261 8.575 6.554 1.00 90.44 96 ASN A N 1
ATOM 740 C CA . ASN A 1 96 ? -7.833 9.867 7.083 1.00 90.44 96 ASN A CA 1
ATOM 741 C C . ASN A 1 96 ? -7.259 9.807 8.507 1.00 90.44 96 ASN A C 1
ATOM 743 O O . ASN A 1 96 ? -7.237 10.840 9.169 1.00 90.44 96 ASN A O 1
ATOM 747 N N . ALA A 1 97 ? -6.836 8.635 9.001 1.00 91.31 97 ALA A N 1
ATOM 748 C CA . ALA A 1 97 ? -6.146 8.553 10.282 1.00 91.31 97 ALA A CA 1
ATOM 749 C C . ALA A 1 97 ? -4.953 9.518 10.270 1.00 91.31 97 ALA A C 1
ATOM 751 O O . ALA A 1 97 ? -4.128 9.483 9.355 1.00 91.31 97 ALA A O 1
ATOM 752 N N . GLU A 1 98 ? -4.908 10.410 11.256 1.00 85.19 98 GLU A N 1
ATOM 753 C CA . GLU A 1 98 ? -3.917 11.490 11.308 1.00 85.19 98 GLU A CA 1
ATOM 754 C C . GLU A 1 98 ? -2.575 10.999 11.846 1.00 85.19 98 GLU A C 1
ATOM 756 O O . GLU A 1 98 ? -1.536 11.598 11.575 1.00 85.19 98 GLU A O 1
ATOM 761 N N . TYR A 1 99 ? -2.602 9.923 12.632 1.00 84.62 99 TYR A N 1
ATOM 762 C CA . TYR A 1 99 ? -1.412 9.283 13.161 1.00 84.62 99 TYR A CA 1
ATOM 763 C C . TYR A 1 99 ? -1.709 7.831 13.517 1.00 84.62 99 TYR A C 1
ATOM 765 O O . TYR A 1 99 ? -2.688 7.528 14.207 1.00 84.62 99 TYR A O 1
ATOM 773 N N . ILE A 1 100 ? -0.841 6.941 13.054 1.00 81.50 100 ILE A N 1
ATOM 774 C CA . ILE A 1 100 ? -0.833 5.521 13.392 1.00 81.50 100 ILE A CA 1
ATOM 775 C C . ILE A 1 100 ? 0.543 5.217 13.995 1.00 81.50 100 ILE A C 1
ATOM 777 O O . ILE A 1 100 ? 1.520 5.891 13.677 1.00 81.50 100 ILE A O 1
ATOM 781 N N . SER A 1 101 ? 0.625 4.229 14.889 1.00 80.88 101 SER A N 1
ATOM 782 C CA . SER A 1 101 ? 1.911 3.776 15.429 1.00 80.88 101 SER A CA 1
ATOM 783 C C . SER A 1 101 ? 2.904 3.451 14.295 1.00 80.88 101 SER A C 1
ATOM 785 O O . SER A 1 101 ? 2.510 2.763 13.351 1.00 80.88 101 SER A O 1
ATOM 787 N N . PRO A 1 102 ? 4.184 3.872 14.396 1.00 82.62 102 PRO A N 1
ATOM 788 C CA . PRO A 1 102 ? 5.203 3.658 13.361 1.00 82.62 102 PRO A CA 1
ATOM 789 C C . PRO A 1 102 ? 5.531 2.188 13.083 1.00 82.62 102 PRO A C 1
ATOM 791 O O . PRO A 1 102 ? 6.147 1.878 12.061 1.00 82.62 102 PRO A O 1
ATOM 794 N N . TYR A 1 103 ? 5.130 1.282 13.974 1.00 89.31 103 TYR A N 1
ATOM 795 C CA . TYR A 1 103 ? 5.424 -0.141 13.885 1.00 89.31 103 TYR A CA 1
ATOM 796 C C . TYR A 1 103 ? 4.176 -0.908 13.450 1.00 89.31 103 TYR A C 1
ATOM 798 O O . TYR A 1 103 ? 3.303 -1.224 14.263 1.00 89.31 103 TYR A O 1
ATOM 806 N N . LEU A 1 104 ? 4.110 -1.202 12.151 1.00 93.62 104 LEU A N 1
ATOM 807 C CA . LEU A 1 104 ? 3.067 -2.004 11.509 1.00 93.62 104 LEU A CA 1
ATOM 808 C C . LEU A 1 104 ? 3.651 -3.264 10.853 1.00 93.62 104 LEU A C 1
ATOM 810 O O . LEU A 1 104 ? 3.014 -3.870 9.986 1.00 93.62 104 LEU A O 1
ATOM 814 N N . MET A 1 105 ? 4.834 -3.699 11.287 1.00 96.25 105 MET A N 1
ATOM 815 C CA . MET A 1 105 ? 5.514 -4.872 10.742 1.00 96.25 105 MET A CA 1
ATOM 816 C C . MET A 1 105 ? 4.643 -6.121 10.880 1.00 96.25 105 MET A C 1
ATOM 818 O O . MET A 1 105 ? 4.046 -6.349 11.930 1.00 96.25 105 MET A O 1
ATOM 822 N N . GLU A 1 106 ? 4.563 -6.941 9.832 1.00 97.56 106 GLU A N 1
ATOM 823 C CA . GLU A 1 106 ? 3.791 -8.199 9.826 1.00 97.56 106 GLU A CA 1
ATOM 824 C C . GLU A 1 106 ? 2.292 -8.038 10.195 1.00 97.56 106 GLU A C 1
ATOM 826 O O . GLU A 1 106 ? 1.602 -9.022 10.459 1.00 97.56 106 GLU A O 1
ATOM 831 N N . THR A 1 107 ? 1.759 -6.809 10.199 1.00 97.75 107 THR A N 1
ATOM 832 C CA . THR A 1 107 ? 0.345 -6.534 10.504 1.00 97.75 107 THR A CA 1
ATOM 833 C C . THR A 1 107 ? -0.528 -6.963 9.333 1.00 97.75 107 THR A C 1
ATOM 835 O O . THR A 1 107 ? -0.228 -6.661 8.174 1.00 97.75 107 THR A O 1
ATOM 838 N N . ASP A 1 108 ? -1.644 -7.633 9.614 1.00 98.75 108 ASP A N 1
ATOM 839 C CA . ASP A 1 108 ? -2.646 -7.930 8.595 1.00 98.75 108 ASP A CA 1
ATOM 840 C C . ASP A 1 108 ? -3.618 -6.759 8.454 1.00 98.75 108 ASP A C 1
ATOM 842 O O . ASP A 1 108 ? -4.535 -6.595 9.249 1.00 98.75 108 ASP A O 1
ATOM 846 N N . LEU A 1 109 ? -3.401 -5.945 7.425 1.00 98.69 109 LEU A N 1
ATOM 847 C CA . LEU A 1 109 ? -4.236 -4.829 6.980 1.00 98.69 109 LEU A CA 1
ATOM 848 C C . LEU A 1 109 ? -4.939 -5.171 5.653 1.00 98.69 109 LEU A C 1
ATOM 850 O O . LEU A 1 109 ? -5.281 -4.282 4.868 1.00 98.69 109 LEU A O 1
ATOM 854 N N . SER A 1 110 ? -5.144 -6.460 5.357 1.00 98.88 110 SER A N 1
ATOM 855 C CA . SER A 1 110 ? -5.786 -6.859 4.106 1.00 98.88 110 SER A CA 1
ATOM 856 C C . SER A 1 110 ? -7.196 -6.290 4.019 1.00 98.88 110 SER A C 1
ATOM 858 O O . SER A 1 110 ? -7.968 -6.325 4.978 1.00 98.88 110 SER A O 1
ATOM 860 N N . ASN A 1 111 ? -7.542 -5.746 2.854 1.00 98.75 111 ASN A N 1
ATOM 861 C CA . ASN A 1 111 ? -8.803 -5.050 2.588 1.00 98.75 111 ASN A CA 1
ATOM 862 C C . ASN A 1 111 ? -9.079 -3.847 3.511 1.00 98.75 111 ASN A C 1
ATOM 864 O O . ASN A 1 111 ? -10.221 -3.389 3.582 1.00 98.75 111 ASN A O 1
ATOM 868 N N . ALA A 1 112 ? -8.075 -3.337 4.231 1.00 98.75 112 ALA A N 1
ATOM 869 C CA . ALA A 1 112 ? -8.238 -2.147 5.054 1.00 98.75 112 ALA A CA 1
ATOM 870 C C . ALA A 1 112 ? -8.512 -0.912 4.186 1.00 98.75 112 ALA A C 1
ATOM 872 O O . ALA A 1 112 ? -8.009 -0.782 3.066 1.00 98.75 112 ALA A O 1
ATOM 873 N N . ASN A 1 113 ? -9.287 0.025 4.722 1.00 98.62 113 ASN A N 1
ATOM 874 C CA . ASN A 1 113 ? -9.421 1.353 4.150 1.00 98.62 113 ASN A CA 1
ATOM 875 C C . ASN A 1 113 ? -8.465 2.314 4.860 1.00 98.62 113 ASN A C 1
ATOM 877 O O . ASN A 1 113 ? -8.729 2.732 5.980 1.00 98.62 113 ASN A O 1
ATOM 881 N N . LEU A 1 114 ? -7.371 2.661 4.193 1.00 98.50 114 LEU A N 1
ATOM 882 C CA . LEU A 1 114 ? -6.324 3.583 4.639 1.00 98.50 114 LEU A CA 1
ATOM 883 C C . LEU A 1 114 ? -6.300 4.848 3.764 1.00 98.50 114 LEU A C 1
ATOM 885 O O . LEU A 1 114 ? -5.299 5.560 3.715 1.00 98.50 114 LEU A O 1
ATOM 889 N N . SER A 1 115 ? -7.383 5.135 3.032 1.00 97.81 115 SER A N 1
ATOM 890 C CA . SER A 1 115 ? -7.421 6.275 2.117 1.00 97.81 115 SER A CA 1
ATOM 891 C C . SER A 1 115 ? -7.183 7.580 2.868 1.00 97.81 115 SER A C 1
ATOM 893 O O . SER A 1 115 ? -7.874 7.842 3.854 1.00 97.81 115 SER A O 1
ATOM 895 N N . GLY A 1 116 ? -6.239 8.391 2.399 1.00 96.38 116 GLY A N 1
ATOM 896 C CA . GLY A 1 116 ? -5.879 9.662 3.030 1.00 96.38 116 GLY A CA 1
ATOM 897 C C . GLY A 1 116 ? -5.185 9.548 4.392 1.00 96.38 116 GLY A C 1
ATOM 898 O O . GLY A 1 116 ? -4.986 10.576 5.028 1.00 96.38 116 GLY A O 1
ATOM 899 N N . ALA A 1 117 ? -4.844 8.343 4.865 1.00 96.56 117 ALA A N 1
ATOM 900 C CA . ALA A 1 117 ? -4.147 8.171 6.140 1.00 96.56 117 ALA A CA 1
ATOM 901 C C . ALA A 1 117 ? -2.709 8.720 6.081 1.00 96.56 117 ALA A C 1
ATOM 903 O O . ALA A 1 117 ? -2.044 8.624 5.042 1.00 96.56 117 ALA A O 1
ATOM 904 N N . ASP A 1 118 ? -2.224 9.261 7.199 1.00 95.19 118 ASP A N 1
ATOM 905 C CA . ASP A 1 118 ? -0.820 9.638 7.378 1.00 95.19 118 ASP A CA 1
ATOM 906 C C . ASP A 1 118 ? -0.003 8.401 7.786 1.00 95.19 118 ASP A C 1
ATOM 908 O O . ASP A 1 118 ? -0.086 7.916 8.915 1.00 95.19 118 ASP A O 1
ATOM 912 N N . LEU A 1 119 ? 0.754 7.863 6.830 1.00 95.62 119 LEU A N 1
ATOM 913 C CA . LEU A 1 119 ? 1.626 6.692 6.962 1.00 95.62 119 LEU A CA 1
ATOM 914 C C . LEU A 1 119 ? 3.097 7.059 6.682 1.00 95.62 119 LEU A C 1
ATOM 916 O O . LEU A 1 119 ? 3.898 6.210 6.274 1.00 95.62 119 LEU A O 1
ATOM 920 N N . LYS A 1 120 ? 3.469 8.332 6.860 1.00 94.81 120 LYS A N 1
ATOM 921 C CA . LYS A 1 120 ? 4.838 8.795 6.613 1.00 94.81 120 LYS A CA 1
ATOM 922 C C . LYS A 1 120 ? 5.800 8.106 7.562 1.00 94.81 120 LYS A C 1
ATOM 924 O O . LYS A 1 120 ? 5.521 7.990 8.752 1.00 94.81 120 LYS A O 1
ATOM 929 N N . GLN A 1 121 ? 6.963 7.722 7.042 1.00 94.06 121 GLN A N 1
ATOM 930 C CA . GLN A 1 121 ? 8.061 7.161 7.837 1.00 94.06 121 GLN A CA 1
ATOM 931 C C . GLN A 1 121 ? 7.667 5.912 8.653 1.00 94.06 121 GLN A C 1
ATOM 933 O O . GLN A 1 121 ? 8.317 5.587 9.644 1.00 94.06 121 GLN A O 1
ATOM 938 N N . MET A 1 122 ? 6.607 5.206 8.242 1.00 92.81 122 MET A N 1
ATOM 939 C CA . MET A 1 122 ? 6.160 3.963 8.873 1.00 92.81 122 MET A CA 1
ATOM 940 C C . MET A 1 122 ? 7.048 2.784 8.464 1.00 92.81 122 MET A C 1
ATOM 942 O O . MET A 1 122 ? 7.519 2.712 7.325 1.00 92.81 122 MET A O 1
ATOM 946 N N . CYS A 1 123 ? 7.196 1.819 9.371 1.00 94.38 123 CYS A N 1
ATOM 947 C CA . CYS A 1 123 ? 7.745 0.501 9.079 1.00 94.38 123 CYS A CA 1
ATOM 948 C C . CYS A 1 123 ? 6.593 -0.493 8.868 1.00 94.38 123 CYS A C 1
ATOM 950 O O . CYS A 1 123 ? 5.935 -0.926 9.818 1.00 94.38 123 CYS A O 1
ATOM 952 N N . LEU A 1 124 ? 6.336 -0.824 7.603 1.00 96.81 124 LEU A N 1
ATOM 953 C CA . LEU A 1 124 ? 5.291 -1.737 7.123 1.00 96.81 124 LEU A CA 1
ATOM 954 C C . LEU A 1 124 ? 5.901 -3.034 6.569 1.00 96.81 124 LEU A C 1
ATOM 956 O O . LEU A 1 124 ? 5.267 -3.739 5.780 1.00 96.81 124 LEU A O 1
ATOM 960 N N . ASP A 1 125 ? 7.133 -3.352 6.964 1.00 97.69 125 ASP A N 1
ATOM 961 C CA . ASP A 1 125 ? 7.842 -4.539 6.500 1.00 97.69 125 ASP A CA 1
ATOM 962 C C . ASP A 1 125 ? 6.995 -5.794 6.732 1.00 97.69 125 ASP A C 1
ATOM 964 O O . ASP A 1 125 ? 6.464 -6.032 7.823 1.00 97.69 125 ASP A O 1
ATOM 968 N N . LYS A 1 126 ? 6.845 -6.600 5.677 1.00 98.38 126 LYS A N 1
ATOM 969 C CA . LYS A 1 126 ? 6.041 -7.830 5.630 1.00 98.38 126 LYS A CA 1
ATOM 970 C C . LYS A 1 126 ? 4.561 -7.650 5.990 1.00 98.38 126 LYS A C 1
ATOM 972 O O . LYS A 1 126 ? 3.866 -8.647 6.193 1.00 98.38 126 LYS A O 1
ATOM 977 N N . ALA A 1 127 ? 4.050 -6.422 6.070 1.00 98.44 127 ALA A N 1
ATOM 978 C CA . ALA A 1 127 ? 2.631 -6.187 6.303 1.00 98.44 127 ALA A CA 1
ATOM 979 C C . ALA A 1 127 ? 1.795 -6.769 5.153 1.00 98.44 127 ALA A C 1
ATOM 981 O O . ALA A 1 127 ? 2.181 -6.734 3.977 1.00 98.44 127 ALA A O 1
ATOM 982 N N . ASN A 1 128 ? 0.615 -7.291 5.479 1.00 98.88 128 ASN A N 1
ATOM 983 C CA . ASN A 1 128 ? -0.350 -7.718 4.477 1.00 98.88 128 ASN A CA 1
ATOM 984 C C . ASN A 1 128 ? -1.329 -6.578 4.196 1.00 98.88 128 ASN A C 1
ATOM 986 O O . ASN A 1 128 ? -2.257 -6.359 4.954 1.00 98.88 128 ASN A O 1
ATOM 990 N N . LEU A 1 129 ? -1.142 -5.878 3.085 1.00 98.81 129 LEU A N 1
ATOM 991 C CA . LEU A 1 129 ? -1.988 -4.796 2.566 1.00 98.81 129 LEU A CA 1
ATOM 992 C C . LEU A 1 129 ? -2.769 -5.245 1.315 1.00 98.81 129 LEU A C 1
ATOM 994 O O . LEU A 1 129 ? -3.182 -4.420 0.497 1.00 98.81 129 LEU A O 1
ATOM 998 N N . SER A 1 130 ? -2.946 -6.555 1.110 1.00 98.94 130 SER A N 1
ATOM 999 C CA . SER A 1 130 ? -3.625 -7.063 -0.086 1.00 98.94 130 SER A CA 1
ATOM 1000 C C . SER A 1 130 ? -5.058 -6.538 -0.170 1.00 98.94 130 SER A C 1
ATOM 1002 O O . SER A 1 130 ? -5.808 -6.575 0.804 1.00 98.94 130 SER A O 1
ATOM 1004 N N . GLY A 1 131 ? -5.427 -5.995 -1.330 1.00 98.81 131 GLY A N 1
ATOM 1005 C CA . GLY A 1 131 ? -6.727 -5.361 -1.561 1.00 98.81 131 GLY A CA 1
ATOM 1006 C C . GLY A 1 131 ? -6.991 -4.087 -0.748 1.00 98.81 131 GLY A C 1
ATOM 1007 O O . GLY A 1 131 ? -8.122 -3.605 -0.756 1.00 98.81 131 GLY A O 1
ATOM 1008 N N . ALA A 1 132 ? -6.002 -3.539 -0.032 1.00 98.88 132 ALA A N 1
ATOM 1009 C CA . ALA A 1 132 ? -6.191 -2.325 0.757 1.00 98.88 132 ALA A CA 1
ATOM 1010 C C . ALA A 1 132 ? -6.441 -1.097 -0.135 1.00 98.88 132 ALA A C 1
ATOM 1012 O O . ALA A 1 132 ? -5.878 -0.958 -1.225 1.00 98.88 132 ALA A O 1
ATOM 1013 N N . ASN A 1 133 ? -7.263 -0.171 0.355 1.00 98.88 133 ASN A N 1
ATOM 1014 C CA . ASN A 1 133 ? -7.446 1.141 -0.252 1.00 98.88 133 ASN A CA 1
ATOM 1015 C C . ASN A 1 133 ? -6.471 2.138 0.386 1.00 98.88 133 ASN A C 1
ATOM 1017 O O . ASN A 1 133 ? -6.702 2.591 1.500 1.00 98.88 133 ASN A O 1
ATOM 1021 N N . LEU A 1 134 ? -5.409 2.492 -0.330 1.00 98.75 134 LEU A N 1
ATOM 1022 C CA . LEU A 1 134 ? -4.386 3.474 0.048 1.00 98.75 134 LEU A CA 1
ATOM 1023 C C . LEU A 1 134 ? -4.515 4.762 -0.782 1.00 98.75 134 LEU A C 1
ATOM 1025 O O . LEU A 1 134 ? -3.568 5.545 -0.883 1.00 98.75 134 LEU A O 1
ATOM 1029 N N . ARG A 1 135 ? -5.674 4.999 -1.411 1.00 98.38 135 ARG A N 1
ATOM 1030 C CA . ARG A 1 135 ? -5.875 6.161 -2.279 1.00 98.38 135 ARG A CA 1
ATOM 1031 C C . ARG A 1 135 ? -5.621 7.454 -1.505 1.00 98.38 135 ARG A C 1
ATOM 1033 O O . ARG A 1 135 ? -6.261 7.702 -0.484 1.00 98.38 135 ARG A O 1
ATOM 1040 N N . GLY A 1 136 ? -4.703 8.281 -1.997 1.00 97.75 136 GLY A N 1
ATOM 1041 C CA . GLY A 1 136 ? -4.327 9.542 -1.352 1.00 97.75 136 GLY A CA 1
ATOM 1042 C C . GLY A 1 136 ? -3.601 9.405 -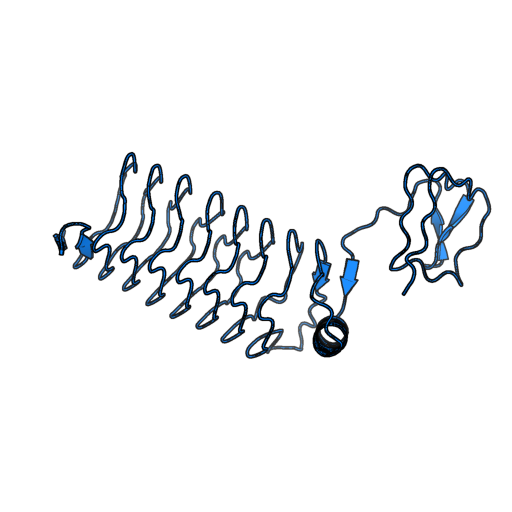0.007 1.00 97.75 136 GLY A C 1
ATOM 1043 O O . GLY A 1 136 ? -3.372 10.425 0.636 1.00 97.75 136 GLY A O 1
ATOM 1044 N N . ALA A 1 137 ? -3.256 8.190 0.436 1.00 98.00 137 ALA A N 1
ATOM 1045 C CA . ALA A 1 137 ? -2.477 7.989 1.656 1.00 98.00 137 ALA A CA 1
ATOM 1046 C C . ALA A 1 137 ? -1.071 8.589 1.507 1.00 98.00 137 ALA A C 1
ATOM 1048 O O . ALA A 1 137 ? -0.505 8.620 0.406 1.00 98.00 137 ALA A O 1
ATOM 1049 N N . ASP A 1 138 ? -0.497 9.055 2.611 1.00 97.81 138 ASP A N 1
ATOM 1050 C CA . ASP A 1 138 ? 0.853 9.605 2.622 1.00 97.81 138 ASP A CA 1
ATOM 1051 C C . ASP A 1 138 ? 1.846 8.576 3.142 1.00 97.81 138 ASP A C 1
ATOM 1053 O O . ASP A 1 138 ? 1.884 8.310 4.329 1.00 97.81 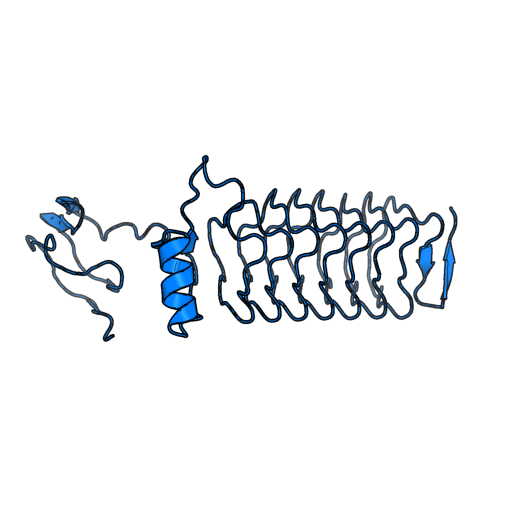138 ASP A O 1
ATOM 1057 N N . LEU A 1 139 ? 2.635 7.988 2.250 1.00 97.69 139 LEU A N 1
ATOM 1058 C CA . LEU A 1 139 ? 3.608 6.933 2.539 1.00 97.69 139 LEU A CA 1
ATOM 1059 C C . LEU A 1 139 ? 5.048 7.457 2.441 1.00 97.69 139 LEU A C 1
ATOM 1061 O O . LEU A 1 139 ? 5.986 6.665 2.386 1.00 97.69 139 LEU A O 1
ATOM 1065 N N . PHE A 1 140 ? 5.249 8.779 2.403 1.00 96.75 140 PHE A N 1
ATOM 1066 C CA . PHE A 1 140 ? 6.568 9.381 2.208 1.00 96.75 140 PHE A CA 1
ATOM 1067 C C . PHE A 1 140 ? 7.604 8.811 3.190 1.00 96.75 140 PHE A C 1
ATOM 1069 O O . PHE A 1 140 ? 7.387 8.818 4.404 1.00 96.75 140 PHE A O 1
ATOM 1076 N N . GLN A 1 141 ? 8.734 8.332 2.657 1.00 95.88 141 GLN A N 1
ATOM 1077 C CA . GLN A 1 141 ? 9.819 7.694 3.420 1.00 95.88 141 GLN A CA 1
ATOM 1078 C C . GLN A 1 141 ? 9.422 6.453 4.246 1.00 95.88 141 GLN A C 1
ATOM 1080 O O . GLN A 1 141 ? 10.121 6.114 5.198 1.00 95.88 141 GLN A O 1
ATOM 1085 N N . SER A 1 142 ? 8.321 5.773 3.917 1.00 96.81 142 SER A N 1
ATOM 1086 C CA . SER A 1 142 ? 7.974 4.492 4.550 1.00 96.81 142 SER A CA 1
ATOM 1087 C C . SER A 1 142 ? 8.746 3.312 3.942 1.00 96.81 142 SER A C 1
ATOM 1089 O O . SER A 1 142 ? 9.167 3.354 2.780 1.00 96.81 142 SER A O 1
ATOM 1091 N N . GLY A 1 143 ? 8.938 2.267 4.750 1.00 97.56 143 GLY A N 1
ATOM 1092 C CA . GLY A 1 143 ? 9.516 0.986 4.339 1.00 97.56 143 GLY A CA 1
ATOM 1093 C C . GLY A 1 143 ? 8.441 -0.091 4.243 1.00 97.56 143 GLY A C 1
ATOM 1094 O O . GLY A 1 143 ? 7.629 -0.230 5.155 1.00 97.56 143 GLY A O 1
ATOM 1095 N N . LEU A 1 144 ? 8.405 -0.810 3.122 1.00 98.12 144 LEU A N 1
ATOM 1096 C CA . LEU A 1 144 ? 7.460 -1.890 2.826 1.00 98.12 144 LEU A CA 1
ATOM 1097 C C . LEU A 1 144 ? 8.203 -3.144 2.349 1.00 98.12 144 LEU A C 1
ATOM 1099 O O . LEU A 1 144 ? 7.788 -3.792 1.380 1.00 98.12 144 LEU A O 1
ATOM 1103 N N . ASP A 1 145 ? 9.320 -3.470 2.996 1.00 98.12 145 ASP A N 1
ATOM 1104 C CA . ASP A 1 145 ? 10.167 -4.590 2.593 1.00 98.12 145 ASP A CA 1
ATOM 1105 C C . ASP A 1 145 ? 9.376 -5.904 2.720 1.00 98.12 145 ASP A C 1
ATOM 1107 O O . ASP A 1 145 ? 8.767 -6.184 3.751 1.00 98.12 145 ASP A O 1
ATOM 1111 N N . ASP A 1 146 ? 9.327 -6.702 1.652 1.00 98.56 146 ASP A N 1
ATOM 1112 C CA . ASP A 1 146 ? 8.562 -7.953 1.541 1.00 98.56 146 ASP A CA 1
ATOM 1113 C C . ASP A 1 146 ? 7.046 -7.832 1.844 1.00 98.56 146 ASP A C 1
ATOM 1115 O O . ASP A 1 146 ? 6.366 -8.836 2.079 1.00 98.56 146 ASP A O 1
ATOM 1119 N N . ALA A 1 147 ? 6.473 -6.623 1.821 1.00 98.69 147 ALA A N 1
ATOM 1120 C CA . ALA A 1 147 ? 5.045 -6.417 2.070 1.00 98.69 147 ALA A CA 1
ATOM 1121 C C . ALA A 1 147 ? 4.166 -6.961 0.927 1.00 98.69 147 ALA A C 1
ATOM 1123 O O . ALA A 1 147 ? 4.539 -6.966 -0.251 1.00 98.69 147 ALA A O 1
ATOM 1124 N N . ASN A 1 148 ? 2.940 -7.378 1.248 1.00 98.88 148 ASN A N 1
ATOM 1125 C CA . ASN A 1 148 ? 1.963 -7.820 0.252 1.00 98.88 148 ASN A CA 1
ATOM 1126 C C . ASN A 1 148 ? 0.938 -6.720 -0.036 1.00 98.88 148 ASN A C 1
ATOM 1128 O O . ASN A 1 148 ? -0.017 -6.576 0.710 1.00 98.88 148 ASN A O 1
ATOM 1132 N N . LEU A 1 149 ? 1.077 -6.006 -1.150 1.00 98.81 149 LEU A N 1
ATOM 1133 C CA . LEU A 1 149 ? 0.127 -5.008 -1.660 1.00 98.81 149 LEU A CA 1
ATOM 1134 C C . LEU A 1 149 ? -0.660 -5.513 -2.884 1.00 98.81 149 LEU A C 1
ATOM 1136 O O . LEU A 1 149 ? -1.119 -4.718 -3.709 1.00 98.81 149 LEU A O 1
ATOM 1140 N N . SER A 1 150 ? -0.797 -6.830 -3.062 1.00 98.88 150 SER A N 1
ATOM 1141 C CA . SER A 1 150 ? -1.480 -7.367 -4.244 1.00 98.88 150 SER A CA 1
ATOM 1142 C C . SER A 1 150 ? -2.918 -6.849 -4.343 1.00 98.88 150 SER A C 1
ATOM 1144 O O . SER A 1 150 ? -3.688 -6.904 -3.386 1.00 98.88 150 SER A O 1
ATOM 1146 N N . GLY A 1 151 ? -3.276 -6.300 -5.505 1.00 98.81 151 GLY A N 1
ATOM 1147 C CA . GLY A 1 151 ? -4.589 -5.699 -5.753 1.00 98.81 151 GLY A CA 1
ATOM 1148 C C . GLY A 1 151 ? -4.895 -4.411 -4.976 1.00 98.81 151 GLY A C 1
ATOM 1149 O O . GLY A 1 151 ? -6.037 -3.960 -5.028 1.00 98.81 151 GLY A O 1
ATOM 1150 N N . ALA A 1 152 ? -3.933 -3.820 -4.260 1.00 98.88 152 ALA A N 1
ATOM 1151 C CA . ALA A 1 152 ? -4.148 -2.577 -3.519 1.00 98.88 152 ALA A CA 1
ATOM 1152 C C . ALA A 1 152 ? -4.357 -1.370 -4.453 1.00 98.88 152 ALA A C 1
ATOM 1154 O O . ALA A 1 152 ? -3.838 -1.326 -5.572 1.00 98.88 152 ALA A O 1
ATOM 1155 N N . ASP A 1 153 ? -5.089 -0.363 -3.981 1.00 98.88 153 ASP A N 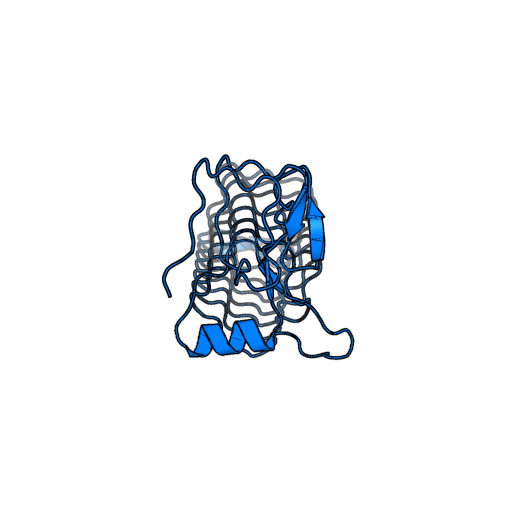1
ATOM 1156 C CA . ASP A 1 153 ? -5.301 0.905 -4.686 1.00 98.88 153 ASP A CA 1
ATOM 1157 C C . ASP A 1 153 ? -4.417 2.007 -4.094 1.00 98.88 153 ASP A C 1
ATOM 1159 O O . ASP A 1 153 ? -4.706 2.510 -3.015 1.00 98.88 153 ASP A O 1
ATOM 1163 N N . LEU A 1 154 ? -3.353 2.393 -4.801 1.00 98.75 154 LEU A N 1
ATOM 1164 C CA . LEU A 1 154 ? -2.407 3.451 -4.424 1.00 98.75 154 LEU A CA 1
ATOM 1165 C C . LEU A 1 154 ? -2.543 4.705 -5.303 1.00 98.75 154 LEU A C 1
ATOM 1167 O O . LEU A 1 154 ? -1.609 5.508 -5.400 1.00 98.75 154 LEU A O 1
ATOM 1171 N N . ARG A 1 155 ? -3.679 4.888 -5.988 1.00 98.50 155 ARG A N 1
ATOM 1172 C CA . ARG A 1 155 ? -3.912 6.098 -6.791 1.00 98.50 155 ARG A CA 1
ATOM 1173 C C . ARG A 1 155 ? -3.768 7.342 -5.922 1.00 98.50 155 ARG A C 1
ATOM 1175 O O . ARG A 1 155 ? -4.316 7.396 -4.825 1.00 98.50 155 ARG A O 1
ATOM 1182 N N . GLU A 1 156 ? -3.073 8.353 -6.428 1.00 97.19 156 GLU A N 1
ATOM 1183 C CA . GLU A 1 156 ? -2.875 9.644 -5.742 1.00 97.19 156 GLU A CA 1
ATOM 1184 C C . GLU A 1 156 ? -2.107 9.548 -4.407 1.00 97.19 156 GLU A C 1
ATOM 1186 O O . GLU A 1 156 ? -1.968 10.559 -3.720 1.00 97.19 156 GLU A O 1
ATOM 1191 N N . ALA A 1 157 ? -1.584 8.373 -4.033 1.00 97.88 157 ALA A N 1
ATOM 1192 C CA . ALA A 1 157 ? -0.764 8.221 -2.836 1.00 97.88 157 ALA A CA 1
ATOM 1193 C C . ALA A 1 157 ? 0.546 9.017 -2.958 1.00 97.88 157 ALA A C 1
ATOM 1195 O O . ALA A 1 157 ? 1.107 9.175 -4.047 1.00 97.88 157 ALA A O 1
ATOM 1196 N N . ARG A 1 158 ? 1.071 9.508 -1.835 1.00 97.31 158 ARG A N 1
ATOM 1197 C CA . ARG A 1 158 ? 2.372 10.190 -1.800 1.00 97.31 158 ARG A CA 1
ATOM 1198 C C . ARG A 1 158 ? 3.457 9.168 -1.486 1.00 97.31 158 ARG A C 1
ATOM 1200 O O . ARG A 1 158 ? 3.597 8.761 -0.343 1.00 97.31 158 ARG A O 1
ATOM 1207 N N . LEU A 1 159 ? 4.213 8.767 -2.508 1.00 97.12 159 LEU A N 1
ATOM 1208 C CA . LEU A 1 159 ? 5.213 7.693 -2.424 1.00 97.12 159 LEU A CA 1
ATOM 1209 C C . LEU A 1 159 ? 6.671 8.175 -2.494 1.00 97.12 159 LEU A C 1
ATOM 1211 O O . LEU A 1 159 ? 7.582 7.355 -2.561 1.00 97.12 159 LEU A O 1
ATOM 1215 N N . GLY A 1 160 ? 6.924 9.485 -2.436 1.00 94.38 160 GLY A N 1
ATOM 1216 C CA . GLY A 1 160 ? 8.287 10.022 -2.508 1.00 94.38 160 GLY A CA 1
ATOM 1217 C C . GLY A 1 160 ? 9.228 9.356 -1.496 1.00 94.38 160 GLY A C 1
ATOM 1218 O O . GLY A 1 160 ? 8.899 9.256 -0.313 1.00 94.38 160 GLY A O 1
ATOM 1219 N N . SER A 1 161 ? 10.379 8.872 -1.970 1.00 95.06 161 SER A N 1
ATOM 1220 C CA . SER A 1 161 ? 11.376 8.169 -1.145 1.00 95.06 161 SER A CA 1
ATOM 1221 C C . SER A 1 161 ? 10.865 6.915 -0.413 1.00 95.06 161 SER A C 1
ATOM 1223 O O . SER A 1 161 ? 11.461 6.516 0.583 1.00 95.06 161 SER A O 1
ATOM 1225 N N . THR A 1 162 ? 9.778 6.292 -0.878 1.00 97.25 162 THR A N 1
ATOM 1226 C CA . THR A 1 162 ? 9.248 5.033 -0.318 1.00 97.25 162 THR A CA 1
ATOM 1227 C C . THR A 1 162 ? 10.018 3.831 -0.860 1.00 97.25 162 THR A C 1
ATOM 1229 O O . THR A 1 162 ? 10.414 3.820 -2.033 1.00 97.25 162 THR A O 1
ATOM 1232 N N . THR A 1 163 ? 10.205 2.795 -0.040 1.00 97.50 163 THR A N 1
ATOM 1233 C CA . THR A 1 163 ? 10.888 1.559 -0.447 1.00 97.50 163 THR A CA 1
ATOM 1234 C C . THR A 1 163 ? 9.950 0.354 -0.409 1.00 97.50 163 THR A C 1
ATOM 1236 O O . THR A 1 163 ? 9.273 0.106 0.578 1.00 97.50 163 THR A O 1
ATOM 1239 N N . PHE A 1 164 ? 9.939 -0.416 -1.498 1.00 97.38 164 PHE A N 1
ATOM 1240 C CA . PHE A 1 164 ? 9.221 -1.681 -1.669 1.00 97.38 164 PHE A CA 1
ATOM 1241 C C . PHE A 1 164 ? 10.115 -2.921 -1.952 1.00 97.38 164 PHE A C 1
ATOM 1243 O O . PHE A 1 164 ? 9.658 -3.801 -2.690 1.00 97.38 164 PHE A O 1
ATOM 1250 N N . PRO A 1 165 ? 11.378 -3.039 -1.478 1.00 97.94 165 PRO A N 1
ATOM 1251 C CA . PRO A 1 165 ? 12.208 -4.225 -1.686 1.00 97.94 165 PRO A CA 1
ATOM 1252 C C . PRO A 1 165 ? 11.449 -5.549 -1.554 1.00 97.94 165 PRO A C 1
ATOM 1254 O O . PRO A 1 165 ? 10.845 -5.807 -0.523 1.00 97.94 165 PRO A O 1
ATOM 1257 N N . GLY A 1 166 ? 11.428 -6.373 -2.604 1.00 98.19 166 GLY A N 1
ATOM 1258 C CA . GLY A 1 166 ? 10.774 -7.694 -2.573 1.00 98.19 166 GLY A CA 1
ATOM 1259 C C . GLY A 1 166 ? 9.240 -7.691 -2.448 1.00 98.19 166 GLY A C 1
ATOM 1260 O O . GLY A 1 166 ? 8.618 -8.752 -2.513 1.00 98.19 166 GLY A O 1
ATOM 1261 N N . ALA A 1 167 ? 8.599 -6.525 -2.326 1.00 98.75 167 ALA A N 1
ATOM 1262 C CA . ALA A 1 167 ? 7.160 -6.425 -2.111 1.00 98.75 167 ALA A CA 1
ATOM 1263 C C . ALA A 1 167 ? 6.340 -6.984 -3.286 1.00 98.75 167 ALA A C 1
ATOM 1265 O O . ALA A 1 167 ? 6.713 -6.894 -4.462 1.00 98.75 167 ALA A O 1
ATOM 1266 N N . ASN A 1 168 ? 5.156 -7.505 -2.978 1.00 98.88 168 ASN A N 1
ATOM 1267 C CA . ASN A 1 168 ? 4.194 -7.967 -3.970 1.00 98.88 168 ASN A CA 1
ATOM 1268 C C . ASN A 1 168 ? 3.149 -6.888 -4.268 1.00 98.88 168 ASN A C 1
ATOM 1270 O O . ASN A 1 168 ? 2.185 -6.750 -3.529 1.00 98.88 168 ASN A O 1
ATOM 1274 N N . LEU A 1 169 ? 3.287 -6.185 -5.389 1.00 98.81 169 LEU A N 1
ATOM 1275 C CA . LEU A 1 169 ? 2.320 -5.221 -5.925 1.00 98.81 169 LEU A CA 1
ATOM 1276 C C . LEU A 1 169 ? 1.547 -5.779 -7.136 1.00 98.81 169 LEU A C 1
ATOM 1278 O O . LEU A 1 169 ? 1.059 -5.022 -7.979 1.00 98.81 169 LEU A O 1
ATOM 1282 N N . SER A 1 170 ? 1.439 -7.104 -7.271 1.00 98.88 170 SER A N 1
ATOM 1283 C CA . SER A 1 170 ? 0.743 -7.692 -8.419 1.00 98.88 170 SER A CA 1
ATOM 1284 C C . SER A 1 170 ? -0.718 -7.239 -8.484 1.00 98.88 170 SER A C 1
ATOM 1286 O O . SER A 1 170 ? -1.443 -7.260 -7.489 1.00 98.88 170 SER A O 1
ATOM 1288 N N . ASN A 1 171 ? -1.173 -6.837 -9.671 1.00 98.81 171 ASN A N 1
ATOM 1289 C CA . ASN A 1 171 ? -2.500 -6.253 -9.916 1.00 98.81 171 ASN A CA 1
ATOM 1290 C C . ASN A 1 171 ? -2.812 -4.964 -9.121 1.00 98.81 171 ASN A C 1
ATOM 1292 O O . ASN A 1 171 ? -3.966 -4.536 -9.115 1.00 98.81 171 ASN A O 1
ATOM 1296 N N . ALA A 1 172 ? -1.835 -4.341 -8.451 1.00 98.81 172 ALA A N 1
ATOM 1297 C CA . ALA A 1 172 ? -2.055 -3.084 -7.740 1.00 98.81 172 ALA A CA 1
ATOM 1298 C C . ALA A 1 172 ? -2.328 -1.930 -8.717 1.00 98.81 172 ALA A C 1
ATOM 1300 O O . ALA A 1 172 ? -1.848 -1.922 -9.855 1.00 98.81 172 ALA A O 1
ATOM 1301 N N . ASN A 1 173 ? -3.085 -0.932 -8.270 1.00 98.88 173 ASN A N 1
ATOM 1302 C CA . ASN A 1 173 ? -3.388 0.258 -9.049 1.00 98.88 173 ASN A CA 1
ATOM 1303 C C . ASN A 1 173 ? -2.578 1.456 -8.551 1.00 98.88 173 ASN A C 1
ATOM 1305 O O . ASN A 1 173 ? -2.912 2.057 -7.538 1.00 98.88 173 ASN A O 1
ATOM 1309 N N . LEU A 1 174 ? -1.542 1.821 -9.299 1.00 98.62 174 LEU A N 1
ATOM 1310 C CA . LEU A 1 174 ? -0.685 2.985 -9.062 1.00 98.62 174 LEU A CA 1
ATOM 1311 C C . LEU A 1 174 ? -0.920 4.079 -10.117 1.00 98.62 174 LEU A C 1
ATOM 1313 O O . LEU A 1 174 ? -0.097 4.977 -10.270 1.00 98.62 174 LEU A O 1
ATOM 1317 N N . SER A 1 175 ? -2.004 3.994 -10.897 1.00 98.50 175 SER A N 1
ATOM 1318 C CA . SER A 1 175 ? -2.259 4.971 -11.957 1.00 98.50 175 SER A CA 1
ATOM 1319 C C . SER A 1 175 ? -2.334 6.391 -11.404 1.00 98.50 175 SER A C 1
ATOM 1321 O O . SER A 1 175 ? -2.770 6.597 -10.274 1.00 98.50 175 SER A O 1
ATOM 1323 N N . VAL A 1 176 ? -1.896 7.362 -12.211 1.00 96.75 176 VAL A N 1
ATOM 1324 C CA . VAL A 1 176 ? -1.826 8.797 -11.868 1.00 96.75 176 VAL A CA 1
ATOM 1325 C C . VAL A 1 176 ? -0.990 9.145 -10.624 1.00 96.75 176 VAL A C 1
ATOM 1327 O O . VAL A 1 176 ? -1.046 10.277 -10.145 1.00 96.75 176 VAL A O 1
ATOM 1330 N N . THR A 1 177 ? -0.186 8.212 -10.110 1.00 97.06 177 THR A N 1
ATOM 1331 C CA . THR A 1 177 ? 0.662 8.432 -8.933 1.00 97.06 177 THR A CA 1
ATOM 1332 C C . THR A 1 177 ? 2.045 8.969 -9.317 1.00 97.06 177 THR A C 1
ATOM 1334 O O . THR A 1 177 ? 2.623 8.604 -10.345 1.00 97.06 177 THR A O 1
ATOM 1337 N N . ASN A 1 178 ? 2.588 9.857 -8.480 1.00 96.81 178 ASN A N 1
ATOM 1338 C CA . ASN A 1 178 ? 3.973 10.307 -8.579 1.00 96.81 178 ASN A CA 1
ATOM 1339 C C . ASN A 1 178 ? 4.884 9.295 -7.865 1.00 96.81 178 ASN A C 1
ATOM 1341 O O . ASN A 1 178 ? 4.806 9.159 -6.644 1.00 96.81 178 ASN A O 1
ATOM 1345 N N . LEU A 1 179 ? 5.719 8.596 -8.634 1.00 97.00 179 LEU A N 1
ATOM 1346 C CA . LEU A 1 179 ? 6.641 7.553 -8.172 1.00 97.00 179 LEU A CA 1
ATOM 1347 C C . LEU A 1 179 ? 8.095 8.037 -8.155 1.00 97.00 179 LEU A C 1
ATOM 1349 O O . LEU A 1 179 ? 9.032 7.230 -8.187 1.00 97.00 179 LEU A O 1
ATOM 1353 N N . ASN A 1 180 ? 8.290 9.355 -8.116 1.00 96.69 180 ASN A N 1
ATOM 1354 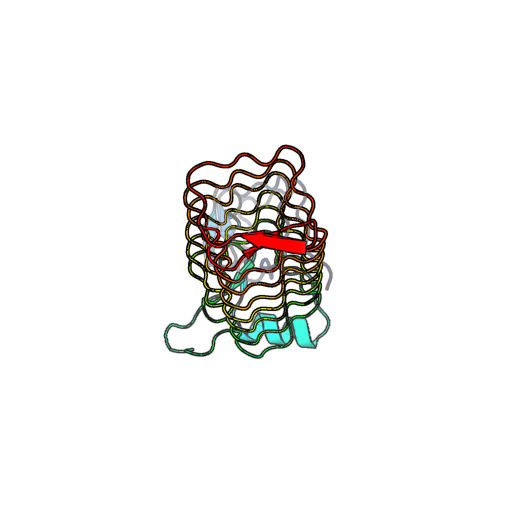C CA . ASN A 1 180 ? 9.619 9.930 -8.060 1.00 96.69 180 ASN A CA 1
ATOM 1355 C C . ASN A 1 180 ? 10.374 9.442 -6.824 1.00 96.69 180 ASN A C 1
ATOM 1357 O O . ASN A 1 180 ? 9.798 9.311 -5.738 1.00 96.69 180 ASN A O 1
ATOM 1361 N N . ASP A 1 181 ? 11.659 9.153 -7.010 1.00 96.88 181 ASP A N 1
ATOM 1362 C CA . ASP A 1 181 ? 12.575 8.709 -5.957 1.00 96.88 181 ASP A CA 1
ATOM 1363 C C . ASP A 1 181 ? 12.085 7.455 -5.197 1.00 96.88 181 ASP A C 1
ATOM 1365 O O . ASP A 1 181 ? 12.493 7.205 -4.064 1.00 96.88 181 ASP A O 1
ATOM 1369 N N . THR A 1 182 ? 11.176 6.671 -5.787 1.00 97.75 182 THR A N 1
ATOM 1370 C CA . THR A 1 182 ? 10.635 5.436 -5.196 1.00 97.75 182 THR A CA 1
ATOM 1371 C C . THR A 1 182 ? 11.497 4.237 -5.591 1.00 97.75 182 THR A C 1
ATOM 1373 O O . THR A 1 182 ? 11.988 4.155 -6.721 1.00 97.75 182 THR A O 1
ATOM 1376 N N . SER A 1 183 ? 11.658 3.270 -4.685 1.00 98.19 183 SER A N 1
ATOM 1377 C CA . SER A 1 183 ? 12.388 2.028 -4.957 1.00 98.19 183 SER A CA 1
ATOM 1378 C C . SER A 1 183 ? 11.462 0.818 -4.979 1.00 98.19 183 SER A C 1
ATOM 1380 O O . SER A 1 183 ? 10.860 0.478 -3.968 1.00 98.19 183 SER A O 1
ATOM 1382 N N . PHE A 1 184 ? 11.415 0.125 -6.114 1.00 98.25 184 PHE A N 1
ATOM 1383 C CA . PHE A 1 184 ? 10.712 -1.142 -6.340 1.00 98.25 184 PHE A CA 1
ATOM 1384 C C . PHE A 1 184 ? 11.692 -2.303 -6.556 1.00 98.25 184 PHE A C 1
ATOM 1386 O O . PHE A 1 184 ? 11.456 -3.203 -7.365 1.00 98.25 184 PHE A O 1
ATOM 1393 N N . ARG A 1 185 ? 12.853 -2.265 -5.893 1.00 98.19 185 ARG A N 1
ATOM 1394 C CA . ARG A 1 185 ? 13.896 -3.274 -6.094 1.00 98.19 185 ARG A CA 1
ATOM 1395 C C . ARG A 1 185 ? 13.369 -4.689 -5.819 1.00 98.19 185 ARG A C 1
ATOM 1397 O O . ARG A 1 185 ? 12.923 -4.981 -4.719 1.00 98.19 185 ARG A O 1
ATOM 1404 N N . GLY A 1 186 ? 13.458 -5.592 -6.789 1.00 98.38 186 GLY A N 1
ATOM 1405 C CA . GLY A 1 186 ? 13.010 -6.980 -6.654 1.00 98.38 186 GLY A CA 1
ATOM 1406 C C . GLY A 1 186 ? 11.497 -7.137 -6.465 1.00 98.38 186 GLY A C 1
ATOM 1407 O O . GLY A 1 186 ? 11.036 -8.247 -6.208 1.00 98.38 186 GLY A O 1
ATOM 1408 N N . SER A 1 187 ? 10.712 -6.058 -6.567 1.00 98.62 187 SER A N 1
ATOM 1409 C CA . SER A 1 187 ? 9.269 -6.111 -6.343 1.00 98.62 187 SER A CA 1
ATOM 1410 C C . SER A 1 187 ? 8.550 -6.819 -7.492 1.00 98.62 187 SER A C 1
ATOM 1412 O O . SER A 1 187 ? 8.918 -6.722 -8.668 1.00 98.62 187 SER A O 1
ATOM 1414 N N . ASN A 1 188 ? 7.443 -7.479 -7.167 1.00 98.88 188 ASN A N 1
ATOM 1415 C CA . ASN A 1 188 ? 6.525 -8.038 -8.149 1.00 98.88 188 ASN A CA 1
ATOM 1416 C C . ASN A 1 188 ? 5.450 -7.004 -8.520 1.00 98.88 188 ASN A C 1
ATOM 1418 O O . ASN A 1 188 ? 4.509 -6.797 -7.765 1.00 98.88 188 ASN A O 1
ATOM 1422 N N . LEU A 1 189 ? 5.551 -6.407 -9.705 1.00 98.81 189 LEU A N 1
ATOM 1423 C CA . LEU A 1 189 ? 4.589 -5.463 -10.293 1.00 98.81 189 LEU A CA 1
ATOM 1424 C C . LEU A 1 189 ? 3.765 -6.110 -11.422 1.00 98.81 189 LEU A C 1
ATOM 1426 O O . LEU A 1 189 ? 3.237 -5.422 -12.298 1.00 98.81 189 LEU A O 1
ATOM 1430 N N . THR A 1 190 ? 3.655 -7.441 -11.446 1.00 98.88 190 THR A N 1
ATOM 1431 C CA . THR A 1 190 ? 2.952 -8.137 -12.532 1.00 98.88 190 THR A CA 1
ATOM 1432 C C . THR A 1 190 ? 1.501 -7.681 -12.629 1.00 98.88 190 THR A C 1
ATOM 1434 O O . THR A 1 190 ? 0.772 -7.644 -11.636 1.00 98.88 190 THR A O 1
ATOM 1437 N N . LYS A 1 191 ? 1.067 -7.321 -13.842 1.00 98.88 191 LYS A N 1
ATOM 1438 C CA . LYS A 1 191 ? -0.277 -6.780 -14.122 1.00 98.88 191 LYS A CA 1
ATOM 1439 C C . LYS A 1 191 ? -0.652 -5.524 -13.321 1.00 98.88 191 LYS A C 1
ATOM 1441 O O . LYS A 1 191 ? -1.830 -5.172 -13.278 1.00 98.88 191 LYS A O 1
ATOM 1446 N N . ALA A 1 192 ? 0.305 -4.849 -12.683 1.00 98.81 192 ALA A N 1
ATOM 1447 C CA . ALA A 1 192 ? 0.037 -3.590 -12.003 1.00 98.81 192 ALA A CA 1
ATOM 1448 C C . ALA A 1 192 ? -0.368 -2.511 -13.017 1.00 98.81 192 ALA A C 1
ATOM 1450 O O . ALA A 1 192 ? 0.114 -2.481 -14.154 1.00 98.81 192 ALA A O 1
ATOM 1451 N N . ASN A 1 193 ? -1.250 -1.605 -12.608 1.00 98.88 193 ASN A N 1
ATOM 1452 C CA . ASN A 1 193 ? -1.599 -0.446 -13.413 1.00 98.88 193 ASN A CA 1
ATOM 1453 C C . ASN A 1 193 ? -0.704 0.738 -13.041 1.00 98.88 193 ASN A C 1
ATOM 1455 O O . ASN A 1 193 ? -0.892 1.343 -11.991 1.00 98.88 193 ASN A O 1
ATOM 1459 N N . LEU A 1 194 ? 0.234 1.079 -13.917 1.00 98.56 194 LEU A N 1
ATOM 1460 C CA . LEU A 1 194 ? 1.168 2.200 -13.792 1.00 98.56 194 LEU A CA 1
ATOM 1461 C C . LEU A 1 194 ? 0.847 3.306 -14.818 1.00 98.56 194 LEU A C 1
ATOM 1463 O O . LEU A 1 194 ? 1.691 4.157 -15.106 1.00 98.56 194 LEU A O 1
ATOM 1467 N N . SER A 1 195 ? -0.362 3.312 -15.394 1.00 98.69 195 SER A N 1
ATOM 1468 C CA . SER A 1 195 ? -0.735 4.285 -16.421 1.00 98.69 195 SER A CA 1
ATOM 1469 C C . SER A 1 195 ? -0.682 5.716 -15.886 1.00 98.69 195 SER A C 1
ATOM 1471 O O . SER A 1 195 ? -1.185 5.987 -14.792 1.00 98.69 195 SER A O 1
ATOM 1473 N N . TYR A 1 196 ? -0.146 6.642 -16.677 1.00 98.25 196 TYR A N 1
ATOM 1474 C CA . TYR A 1 196 ? -0.028 8.066 -16.341 1.00 98.25 196 TYR A CA 1
ATOM 1475 C C . TYR A 1 196 ? 0.770 8.360 -15.061 1.00 98.25 196 TYR A C 1
ATOM 1477 O O . TYR A 1 196 ? 0.596 9.419 -14.457 1.00 98.25 196 TYR A O 1
ATOM 1485 N N . THR A 1 197 ? 1.640 7.441 -14.642 1.00 98.00 197 THR A N 1
ATOM 1486 C CA . THR A 1 197 ? 2.597 7.688 -13.557 1.00 98.00 197 THR A CA 1
ATOM 1487 C C . THR A 1 197 ? 3.735 8.596 -14.011 1.00 98.00 197 THR A C 1
ATOM 1489 O O . THR A 1 197 ? 3.996 8.758 -15.208 1.00 98.00 197 THR A O 1
ATOM 1492 N N . VAL A 1 198 ? 4.424 9.194 -13.041 1.00 97.50 198 VAL A N 1
ATOM 1493 C CA . VAL A 1 198 ? 5.712 9.864 -13.257 1.00 97.50 198 VAL A CA 1
ATOM 1494 C C . VAL A 1 198 ? 6.785 9.057 -12.542 1.00 97.50 198 VAL A C 1
ATOM 1496 O O . VAL A 1 198 ? 6.635 8.773 -11.356 1.00 97.50 198 VAL A O 1
ATOM 1499 N N . LEU A 1 199 ? 7.817 8.665 -13.285 1.00 95.81 199 LEU A N 1
ATOM 1500 C CA . LEU A 1 199 ? 8.924 7.824 -12.843 1.00 95.81 199 LEU A CA 1
ATOM 1501 C C . LEU A 1 199 ? 10.238 8.602 -13.039 1.00 95.81 199 LEU A C 1
ATOM 1503 O O . LEU A 1 199 ? 10.924 8.415 -14.043 1.00 95.81 199 LEU A O 1
ATOM 1507 N N . GLU A 1 200 ? 10.549 9.534 -12.137 1.00 96.44 200 GLU A N 1
ATOM 1508 C CA . GLU A 1 200 ? 11.846 10.233 -12.083 1.00 96.44 200 GLU A CA 1
ATOM 1509 C C . GLU A 1 200 ? 12.690 9.670 -10.936 1.00 96.44 200 GLU A C 1
ATOM 1511 O O . GLU A 1 200 ? 12.206 9.530 -9.816 1.00 96.44 200 GLU A O 1
ATOM 1516 N N . SER A 1 201 ? 13.949 9.341 -11.193 1.00 96.69 201 SER A N 1
ATOM 1517 C CA . SER A 1 201 ? 14.848 8.670 -10.243 1.00 96.69 201 SER A CA 1
ATOM 1518 C C . SER A 1 201 ? 14.280 7.371 -9.640 1.00 96.69 201 SER A C 1
ATOM 1520 O O . SER A 1 201 ? 14.652 6.978 -8.533 1.00 96.69 201 SER A O 1
ATOM 1522 N N . THR A 1 202 ? 13.356 6.688 -10.328 1.00 97.44 202 THR A N 1
ATOM 1523 C CA . THR A 1 202 ? 12.719 5.463 -9.814 1.00 97.44 202 THR A CA 1
ATOM 1524 C C . THR A 1 202 ? 13.640 4.257 -9.997 1.00 97.44 202 THR A C 1
ATOM 1526 O O . THR A 1 202 ? 14.156 4.007 -11.089 1.00 97.44 202 THR A O 1
ATOM 1529 N N . VAL A 1 203 ? 13.805 3.451 -8.946 1.00 98.06 203 VAL A N 1
ATOM 1530 C CA . VAL A 1 203 ? 14.604 2.217 -8.990 1.00 98.06 203 VAL A CA 1
ATOM 1531 C C . VAL A 1 203 ? 13.702 1.016 -9.259 1.00 98.06 203 VAL A C 1
ATOM 1533 O O . VAL A 1 203 ? 12.851 0.688 -8.438 1.00 98.06 203 VAL A O 1
ATOM 1536 N N . LEU A 1 204 ? 13.917 0.321 -10.376 1.00 97.81 204 LEU A N 1
ATOM 1537 C CA . LEU A 1 204 ? 13.191 -0.897 -10.765 1.00 97.81 204 LEU A CA 1
ATOM 1538 C C . LEU A 1 204 ? 14.094 -2.136 -10.819 1.00 97.81 204 LEU A C 1
ATOM 1540 O O . LEU A 1 204 ? 13.704 -3.154 -11.388 1.00 97.81 204 LEU A O 1
ATOM 1544 N N . TYR A 1 205 ? 15.293 -2.075 -10.235 1.00 97.94 205 TYR A N 1
ATOM 1545 C CA . TYR A 1 205 ? 16.252 -3.180 -10.256 1.00 97.94 205 TYR A CA 1
ATOM 1546 C C . TYR A 1 205 ? 15.618 -4.517 -9.893 1.00 97.94 205 TYR A C 1
ATOM 1548 O O . TYR A 1 205 ? 14.986 -4.609 -8.849 1.00 97.94 205 TYR A O 1
ATOM 1556 N N . GLU A 1 206 ? 15.802 -5.545 -10.721 1.00 98.25 206 GLU A N 1
ATOM 1557 C CA . GLU A 1 206 ? 15.274 -6.904 -10.493 1.00 98.25 206 GLU A CA 1
ATOM 1558 C C . GLU A 1 206 ? 13.733 -6.981 -10.374 1.00 98.25 206 GLU A C 1
ATOM 1560 O O . GLU A 1 206 ? 13.187 -8.031 -10.038 1.00 98.25 206 GLU A O 1
ATOM 1565 N N . ALA A 1 207 ? 13.006 -5.891 -10.646 1.00 98.44 207 ALA A N 1
ATOM 1566 C CA . ALA A 1 207 ? 11.551 -5.861 -10.565 1.00 98.44 207 ALA A CA 1
ATOM 1567 C C . ALA A 1 207 ? 10.906 -6.636 -11.720 1.00 98.44 207 ALA A C 1
ATOM 1569 O O . ALA A 1 207 ? 11.444 -6.719 -12.829 1.00 98.44 207 ALA A O 1
ATOM 1570 N N . ASN A 1 208 ? 9.702 -7.153 -11.481 1.00 98.81 208 ASN A N 1
ATOM 1571 C CA . ASN A 1 208 ? 8.921 -7.852 -12.497 1.00 98.81 208 ASN A CA 1
ATOM 1572 C C . ASN A 1 208 ? 7.663 -7.073 -12.885 1.00 98.81 208 ASN A C 1
ATOM 1574 O O . ASN A 1 208 ? 6.674 -7.100 -12.159 1.00 98.81 208 ASN A O 1
ATOM 1578 N N . LEU A 1 209 ? 7.669 -6.441 -14.058 1.00 98.69 209 LEU A N 1
ATOM 1579 C CA . LEU A 1 209 ? 6.544 -5.688 -14.620 1.00 98.69 209 LEU A CA 1
ATOM 1580 C C . LEU A 1 209 ? 5.718 -6.501 -15.624 1.00 98.69 209 LEU A C 1
ATOM 1582 O O . LEU A 1 209 ? 4.953 -5.901 -16.370 1.00 98.69 209 LEU A O 1
ATOM 1586 N N . THR A 1 210 ? 5.844 -7.832 -15.701 1.00 98.81 210 THR A N 1
ATOM 1587 C CA . THR A 1 210 ? 5.150 -8.628 -16.736 1.00 98.81 210 THR A CA 1
ATOM 1588 C C . THR A 1 210 ? 3.649 -8.315 -16.771 1.00 98.81 210 THR A C 1
ATOM 1590 O O . THR A 1 210 ? 2.940 -8.455 -15.770 1.00 98.81 210 THR A O 1
ATOM 1593 N N . GLY A 1 211 ? 3.150 -7.892 -17.933 1.00 98.69 211 GLY A N 1
ATOM 1594 C CA . GLY A 1 211 ? 1.757 -7.499 -18.143 1.00 98.69 211 GLY A CA 1
ATOM 1595 C C . GLY A 1 211 ? 1.317 -6.196 -17.465 1.00 98.69 211 GLY A C 1
ATOM 1596 O O . GLY A 1 211 ? 0.120 -5.918 -17.464 1.00 98.69 211 GLY A O 1
ATOM 1597 N N . ALA A 1 212 ? 2.223 -5.416 -16.869 1.00 98.69 212 ALA A N 1
ATOM 1598 C CA . ALA A 1 212 ? 1.891 -4.122 -16.281 1.00 98.69 212 ALA A CA 1
ATOM 1599 C C . ALA A 1 212 ? 1.482 -3.103 -17.357 1.00 98.69 212 ALA A C 1
ATOM 1601 O O . ALA A 1 212 ? 2.023 -3.087 -18.465 1.00 98.69 212 ALA A O 1
ATOM 1602 N N . ASN A 1 213 ? 0.541 -2.222 -17.023 1.00 98.75 213 ASN A N 1
ATOM 1603 C CA . ASN A 1 213 ? 0.118 -1.149 -17.917 1.00 98.75 213 ASN A CA 1
ATOM 1604 C C . ASN A 1 213 ? 0.980 0.102 -17.701 1.00 98.75 213 ASN A C 1
ATOM 1606 O O . ASN A 1 213 ? 0.876 0.728 -16.652 1.00 98.75 213 ASN A O 1
ATOM 1610 N N . LEU A 1 214 ? 1.780 0.489 -18.698 1.00 98.06 214 LEU A N 1
ATOM 1611 C CA . LEU A 1 214 ? 2.604 1.709 -18.688 1.00 98.06 214 LEU A CA 1
ATOM 1612 C C . LEU A 1 214 ? 2.050 2.812 -19.612 1.00 98.06 214 LEU A C 1
ATOM 1614 O O . LEU A 1 214 ? 2.777 3.735 -19.980 1.00 98.06 214 LEU A O 1
ATOM 1618 N N . GLU A 1 215 ? 0.782 2.729 -20.026 1.00 98.44 215 GLU A N 1
ATOM 1619 C CA . GLU A 1 215 ? 0.168 3.726 -20.911 1.00 98.44 215 GLU A CA 1
ATOM 1620 C C . GLU A 1 215 ? 0.311 5.145 -20.346 1.00 98.44 215 GLU A C 1
ATOM 1622 O O . GLU A 1 215 ? -0.112 5.439 -19.230 1.00 98.44 215 GLU A O 1
ATOM 1627 N N . GLY A 1 216 ? 0.920 6.045 -21.119 1.00 98.00 216 GLY A N 1
ATOM 1628 C CA . GLY A 1 216 ? 1.092 7.443 -20.722 1.00 98.00 216 GLY A CA 1
ATOM 1629 C C . GLY A 1 216 ? 2.029 7.672 -19.530 1.00 98.00 216 GLY A C 1
ATOM 1630 O O . GLY A 1 216 ? 2.121 8.812 -19.072 1.00 98.00 216 GLY A O 1
ATOM 1631 N N . ALA A 1 217 ? 2.715 6.636 -19.031 1.00 97.81 217 ALA A N 1
ATOM 1632 C CA . ALA A 1 217 ? 3.740 6.789 -18.007 1.00 97.81 217 ALA A CA 1
ATOM 1633 C C . ALA A 1 217 ? 4.890 7.658 -18.539 1.00 97.81 217 ALA A C 1
ATOM 1635 O O . ALA A 1 217 ? 5.326 7.518 -19.687 1.00 97.81 217 ALA A O 1
ATOM 1636 N N . LYS A 1 218 ? 5.364 8.584 -17.707 1.00 97.44 218 LYS A N 1
ATOM 1637 C CA . LYS A 1 218 ? 6.481 9.475 -18.024 1.00 97.44 218 LYS A CA 1
ATOM 1638 C C . LYS A 1 218 ? 7.742 8.942 -17.366 1.00 97.44 218 LYS A C 1
ATOM 1640 O O . LYS A 1 218 ? 7.768 8.782 -16.151 1.00 97.44 218 LYS A O 1
ATOM 1645 N N . PHE A 1 219 ? 8.770 8.719 -18.173 1.00 93.25 219 PHE A N 1
ATOM 1646 C CA . PHE A 1 219 ? 10.072 8.241 -17.724 1.00 93.25 219 PHE A CA 1
ATOM 1647 C C . PHE A 1 219 ? 11.062 9.405 -17.729 1.00 93.25 219 PHE A C 1
ATOM 1649 O O . PHE A 1 219 ? 11.228 10.060 -18.762 1.00 93.25 219 PHE A O 1
ATOM 1656 N N . GLY A 1 220 ? 11.672 9.660 -16.577 1.00 92.44 220 GLY A N 1
ATOM 1657 C CA . GLY A 1 220 ? 12.871 10.477 -16.436 1.00 92.44 220 GLY A CA 1
ATOM 1658 C C . GLY A 1 220 ? 14.100 9.584 -16.325 1.00 92.44 220 GLY A C 1
ATOM 1659 O O . GLY A 1 220 ? 14.280 8.666 -17.130 1.00 92.44 220 GLY A O 1
ATOM 1660 N N . GLU A 1 221 ? 14.919 9.807 -15.301 1.00 94.25 221 GLU A N 1
ATOM 1661 C CA . GLU A 1 221 ? 15.960 8.858 -14.900 1.00 94.25 221 GLU A CA 1
ATOM 1662 C C . GLU A 1 221 ? 15.324 7.626 -14.232 1.00 94.25 221 GLU A C 1
ATOM 1664 O O . GLU A 1 221 ? 14.799 7.702 -13.129 1.00 94.25 221 GLU A O 1
ATOM 1669 N N . VAL A 1 222 ? 15.318 6.472 -14.900 1.00 95.62 222 VAL A N 1
ATOM 1670 C CA . VAL A 1 222 ? 14.768 5.228 -14.337 1.00 95.62 222 VAL A CA 1
ATOM 1671 C C . VAL A 1 222 ? 15.804 4.129 -14.435 1.00 95.62 222 VAL A C 1
ATOM 1673 O O . VAL A 1 222 ? 16.409 3.929 -15.486 1.00 95.62 222 VAL A O 1
ATOM 1676 N N . PHE A 1 223 ? 15.986 3.401 -13.340 1.00 95.94 223 PHE A N 1
ATOM 1677 C CA . PHE A 1 223 ? 17.037 2.404 -13.225 1.00 95.94 223 PHE A CA 1
ATOM 1678 C C . PHE A 1 223 ? 16.476 0.987 -13.420 1.00 95.94 223 PHE A C 1
ATOM 1680 O O . PHE A 1 223 ? 15.806 0.458 -12.529 1.00 95.94 223 PHE A O 1
ATOM 1687 N N . PHE A 1 224 ? 16.758 0.363 -14.572 1.00 94.69 224 PHE A N 1
ATOM 1688 C CA . PHE A 1 224 ? 16.116 -0.883 -15.026 1.00 94.69 224 PHE A CA 1
ATOM 1689 C C . PHE A 1 224 ? 16.988 -2.147 -14.935 1.00 94.69 224 PHE A C 1
ATOM 1691 O O . PHE A 1 224 ? 16.661 -3.160 -15.545 1.00 94.69 224 PHE A O 1
ATOM 1698 N N . ARG A 1 225 ? 18.116 -2.128 -14.220 1.00 96.81 225 ARG A N 1
ATOM 1699 C CA . ARG A 1 225 ? 19.026 -3.286 -14.141 1.00 96.81 225 ARG A CA 1
ATOM 1700 C C . ARG A 1 225 ? 18.293 -4.592 -13.782 1.00 96.81 225 ARG A C 1
ATOM 1702 O O . ARG A 1 225 ? 17.689 -4.688 -12.716 1.00 96.81 225 ARG A O 1
ATOM 1709 N N . ASN A 1 226 ? 18.398 -5.616 -14.626 1.00 97.38 226 ASN A N 1
ATOM 1710 C CA . ASN A 1 226 ? 17.669 -6.887 -14.524 1.00 97.38 226 ASN A CA 1
ATOM 1711 C C . ASN A 1 226 ? 16.137 -6.777 -14.359 1.00 97.38 226 ASN A C 1
ATOM 1713 O O . ASN A 1 226 ? 15.515 -7.657 -13.763 1.00 97.38 226 ASN A O 1
ATOM 1717 N N . THR A 1 227 ? 15.501 -5.722 -14.862 1.00 98.25 227 THR A N 1
ATOM 1718 C CA . THR A 1 227 ? 14.044 -5.548 -14.789 1.00 98.25 227 THR A CA 1
ATOM 1719 C C . THR A 1 227 ? 13.338 -6.336 -15.894 1.00 98.25 227 THR A C 1
ATOM 1721 O O . THR A 1 227 ? 13.671 -6.196 -17.070 1.00 98.25 227 THR A O 1
ATOM 1724 N N . ILE A 1 228 ? 12.302 -7.106 -15.550 1.00 98.62 228 ILE A N 1
ATOM 1725 C CA . ILE A 1 228 ? 11.407 -7.738 -16.534 1.00 98.62 228 ILE A CA 1
ATOM 1726 C C . ILE A 1 228 ? 10.332 -6.724 -16.933 1.00 98.62 228 ILE A C 1
ATOM 1728 O O . ILE A 1 228 ? 9.568 -6.268 -16.089 1.00 98.62 228 ILE A O 1
ATOM 1732 N N . MET A 1 229 ? 10.256 -6.384 -18.213 1.00 98.12 229 MET A N 1
ATOM 1733 C CA . MET A 1 229 ? 9.327 -5.416 -18.798 1.00 98.12 229 MET A CA 1
ATOM 1734 C C . MET A 1 229 ? 7.929 -6.014 -19.036 1.00 98.12 229 MET A C 1
ATOM 1736 O O . MET A 1 229 ? 7.758 -7.234 -18.978 1.00 98.12 229 MET A O 1
ATOM 1740 N N . PRO A 1 230 ? 6.903 -5.191 -19.345 1.00 98.44 230 PRO A N 1
ATOM 1741 C CA . PRO A 1 230 ? 5.541 -5.684 -19.567 1.00 98.44 230 PRO A CA 1
ATOM 1742 C C . PRO A 1 230 ? 5.377 -6.785 -20.612 1.00 98.44 230 PRO A C 1
ATOM 1744 O O . PRO A 1 230 ? 4.509 -7.641 -20.452 1.00 98.44 230 PRO A O 1
ATOM 1747 N N . ASP A 1 231 ? 6.204 -6.789 -21.653 1.00 98.06 231 ASP A N 1
ATOM 1748 C CA . ASP A 1 231 ? 6.208 -7.807 -22.708 1.00 98.06 231 ASP A CA 1
ATOM 1749 C C . ASP A 1 231 ? 7.033 -9.061 -22.355 1.00 98.06 231 ASP A C 1
ATOM 1751 O O . ASP A 1 231 ? 7.102 -9.997 -23.150 1.00 98.06 231 ASP A O 1
ATOM 1755 N N . GLY A 1 232 ? 7.640 -9.095 -21.166 1.00 97.50 232 GLY A N 1
ATOM 1756 C CA . GLY A 1 232 ? 8.510 -10.169 -20.693 1.00 97.50 232 GLY A CA 1
ATOM 1757 C C . GLY A 1 232 ? 9.978 -10.028 -21.105 1.00 97.50 232 GLY A C 1
ATOM 1758 O O . GLY A 1 232 ? 10.784 -10.881 -20.730 1.00 97.50 232 GLY A O 1
ATOM 1759 N N . SER A 1 233 ? 10.356 -8.987 -21.856 1.00 97.94 233 SER A N 1
ATOM 1760 C CA . SER A 1 233 ? 11.768 -8.699 -22.140 1.00 97.94 233 SER A CA 1
ATOM 1761 C C . SER A 1 233 ? 12.510 -8.271 -20.871 1.00 97.94 233 SER A C 1
ATOM 1763 O O . SER A 1 233 ? 11.910 -7.728 -19.950 1.00 97.94 233 SER A O 1
ATOM 1765 N N . ILE A 1 234 ? 13.818 -8.517 -20.803 1.00 97.62 234 ILE A N 1
ATOM 1766 C CA . ILE A 1 234 ? 14.655 -8.070 -19.683 1.00 97.62 234 ILE A CA 1
ATOM 1767 C C . ILE A 1 234 ? 15.426 -6.830 -20.125 1.00 97.62 234 ILE A C 1
ATOM 1769 O O . ILE A 1 234 ? 16.079 -6.851 -21.170 1.00 97.62 234 ILE A O 1
ATOM 1773 N N . ARG A 1 235 ? 15.358 -5.766 -19.326 1.00 94.06 235 ARG A N 1
ATOM 1774 C CA . ARG A 1 235 ? 16.275 -4.626 -19.405 1.00 94.06 235 ARG A CA 1
ATOM 1775 C C . ARG A 1 235 ? 17.384 -4.807 -18.379 1.00 94.06 235 ARG A C 1
ATOM 1777 O O . ARG A 1 235 ? 17.137 -5.312 -17.292 1.00 94.06 235 ARG A O 1
ATOM 1784 N N . ASP A 1 236 ? 18.605 -4.441 -18.749 1.00 88.06 236 ASP A N 1
ATOM 1785 C CA . ASP A 1 236 ? 19.790 -4.598 -17.895 1.00 88.06 236 ASP A CA 1
ATOM 1786 C C . ASP A 1 236 ? 20.754 -3.403 -18.002 1.00 88.06 236 ASP A C 1
ATOM 1788 O O . ASP A 1 236 ? 21.965 -3.534 -17.847 1.00 88.06 236 ASP A O 1
ATOM 1792 N N . GLU A 1 237 ? 20.201 -2.225 -18.289 1.00 74.12 237 GLU A N 1
ATOM 1793 C CA . GLU A 1 237 ? 20.916 -0.952 -18.434 1.00 74.12 237 GLU A CA 1
ATOM 1794 C C . GLU A 1 237 ? 20.246 0.163 -17.626 1.00 74.12 237 GLU A C 1
ATOM 1796 O O . GLU A 1 237 ? 19.005 0.102 -17.434 1.00 74.12 237 GLU A O 1
#

Foldseek 3Di:
DDAAEAALAECACNECLVPPCLRYHHHNYAQHQYQHVVRDGDRDPPPPQFSEDELVRVVVCVVVVDQERERYAHDDDPPPPQFQDCAENDQHEHDLHAYGPLHHDNYEPDQYEHDNPENDNHEHAQYEPDNYEPHLYEHHLYEHAQHEPDQYECDNYHQALYEHHNYEPDQYEHACHECANYEQALYEQDQYEHALYEYHNYEQHNYEHALYHHHNYHDDDYHQAQYQHNPRDHDRD

Sequence (237 aa):
MRKTIFENANLTNANLTDANAEEAIFDGAIFNNTILPDRSIGNEAPKCGPVRITKEELLRRYAEGERDFPGVYIDYDEDDALGLSGYNLSGINLSNAEYISPYLMETDLSNANLSGADLKQMCLDKANLSGANLRGADLFQSGLDDANLSGADLREARLGSTTFPGANLSNANLSVTNLNDTSFRGSNLTKANLSYTVLESTVLYEANLTGANLEGAKFGEVFFRNTIMPDGSIRDE

Secondary structure (DSSP, 8-state):
-PPPB-TT-B-TT-B-TTS--TT-B-TT-B-TTEEPTTS-EESS------EEEEHHHHHHHHHTT--B-TTEEEE--TT-TTTTTT-B-TT-B-TT-SB--SB-TT-B-TT-B-TT-B-TT-B-TT-B-TT-B-TT-B-TT-B-TT-B-TT-B-TT-B-TT-B-TT-B-TT-B-TT-B-TT-B-TT-B-TT-B-TT-EESSEE-TT-B-TT-B-TT-EESSEE-TTEEPTTSPEE--

pLDDT: mean 89.31, std 13.11, range [43.62, 98.94]

Radius of gyration: 21.59 Å; chains: 1; bounding box: 49×41×56 Å